Protein AF-A0A8I1MK44-F1 (afdb_monomer_lite)

Radius of gyration: 21.18 Å; chains: 1; bounding box: 46×57×53 Å

Structure (mmCIF, N/CA/C/O backbone):
data_AF-A0A8I1MK44-F1
#
_entry.id   AF-A0A8I1MK44-F1
#
loop_
_atom_site.group_PDB
_atom_site.id
_atom_site.type_symbol
_atom_site.label_atom_id
_atom_site.label_alt_id
_atom_site.label_comp_id
_atom_site.label_asym_id
_atom_site.label_entity_id
_atom_site.label_seq_id
_atom_site.pdbx_PDB_ins_code
_atom_site.Cartn_x
_atom_site.Cartn_y
_atom_site.Cartn_z
_atom_site.occupancy
_atom_site.B_iso_or_equiv
_atom_site.auth_seq_id
_atom_site.auth_comp_id
_atom_site.auth_asym_id
_atom_site.auth_atom_id
_atom_site.pdbx_PDB_model_num
ATOM 1 N N . MET A 1 1 ? 0.510 30.850 26.754 1.00 54.66 1 MET A N 1
ATOM 2 C CA . MET A 1 1 ? -0.810 30.990 26.101 1.00 54.66 1 MET A CA 1
ATOM 3 C C . MET A 1 1 ? -1.217 29.599 25.674 1.00 54.66 1 MET A C 1
ATOM 5 O O . MET A 1 1 ? -0.370 28.933 25.100 1.00 54.66 1 MET A O 1
ATOM 9 N N . ALA A 1 2 ? -2.427 29.142 26.002 1.00 57.09 2 ALA A N 1
ATOM 10 C CA . ALA A 1 2 ? -2.925 27.897 25.421 1.00 57.09 2 ALA A CA 1
ATOM 11 C C . ALA A 1 2 ? -3.050 28.116 23.907 1.00 57.09 2 ALA A C 1
ATOM 13 O O . ALA A 1 2 ? -3.652 29.108 23.490 1.00 57.09 2 ALA A O 1
ATOM 14 N N . LEU A 1 3 ? -2.390 27.272 23.114 1.00 65.94 3 LEU A N 1
ATOM 15 C CA . LEU A 1 3 ? -2.521 27.301 21.663 1.00 65.94 3 LEU A CA 1
ATOM 16 C C . LEU A 1 3 ? -3.945 26.860 21.327 1.00 65.94 3 LEU A C 1
ATOM 18 O O . LEU A 1 3 ? -4.406 25.828 21.814 1.00 65.94 3 LEU A O 1
ATOM 22 N N . ASP A 1 4 ? -4.655 27.662 20.539 1.00 78.81 4 ASP A N 1
ATOM 23 C CA . ASP A 1 4 ? -5.988 27.294 20.079 1.00 78.81 4 ASP A CA 1
ATOM 24 C C . ASP A 1 4 ? -5.851 26.149 19.068 1.00 78.81 4 ASP A C 1
ATOM 26 O O . ASP A 1 4 ? -5.370 26.338 17.950 1.00 78.81 4 ASP A O 1
ATOM 30 N N . HIS A 1 5 ? -6.183 24.932 19.495 1.00 82.44 5 HIS A N 1
ATOM 31 C CA . HIS A 1 5 ? -6.135 23.733 18.664 1.00 82.44 5 HIS A CA 1
ATOM 32 C C . HIS A 1 5 ? -7.550 23.184 18.442 1.00 82.44 5 HIS A C 1
ATOM 34 O O . HIS A 1 5 ? -8.405 23.378 19.299 1.00 82.44 5 HIS A O 1
ATOM 40 N N . PRO A 1 6 ? -7.818 22.423 17.363 1.00 84.06 6 PRO A N 1
ATOM 41 C CA . PRO A 1 6 ? -9.169 21.959 17.026 1.00 84.06 6 PRO A CA 1
ATOM 42 C C . PRO A 1 6 ? -9.974 21.336 18.177 1.00 84.06 6 PRO A C 1
ATOM 44 O O . PRO A 1 6 ? -11.169 21.575 18.264 1.00 84.06 6 PRO A O 1
ATOM 47 N N . ASN A 1 7 ? -9.332 20.600 19.086 1.00 90.25 7 ASN A N 1
ATOM 48 C CA . ASN A 1 7 ? -9.998 19.975 20.236 1.00 90.25 7 ASN A CA 1
ATOM 49 C C . ASN A 1 7 ? -10.091 20.858 21.503 1.00 90.25 7 ASN A C 1
ATOM 51 O O . ASN A 1 7 ? -10.489 20.360 22.550 1.00 90.25 7 ASN A O 1
ATOM 55 N N . SER A 1 8 ? -9.693 22.137 21.463 1.00 89.50 8 SER A N 1
ATOM 56 C CA . SER A 1 8 ? -9.574 23.012 22.651 1.00 89.50 8 SER A CA 1
ATOM 57 C C . SER A 1 8 ? -10.917 23.253 23.350 1.00 89.50 8 SER A C 1
ATOM 59 O O . SER A 1 8 ? -10.968 23.524 24.548 1.00 89.50 8 SER A O 1
ATOM 61 N N . HIS A 1 9 ? -12.007 23.121 22.595 1.00 90.69 9 HIS A N 1
ATOM 62 C CA . HIS A 1 9 ? -13.381 23.270 23.056 1.00 90.69 9 HIS A CA 1
ATOM 63 C C . HIS A 1 9 ? -13.969 21.987 23.674 1.00 90.69 9 HIS A C 1
ATOM 65 O O . HIS A 1 9 ? -15.048 22.039 24.265 1.00 90.69 9 HIS A O 1
ATOM 71 N N . LEU A 1 10 ? -13.293 20.841 23.535 1.00 91.75 10 LEU A N 1
ATOM 72 C CA . LEU A 1 10 ? -13.779 19.548 24.013 1.00 91.75 10 LEU A CA 1
ATOM 73 C C . LEU A 1 10 ? -13.406 19.316 25.480 1.00 91.75 10 LEU A C 1
ATOM 75 O O . LEU A 1 10 ? -12.393 19.803 25.984 1.00 91.75 10 LEU A O 1
ATOM 79 N N . SER A 1 11 ? -14.226 18.531 26.182 1.00 93.88 11 SER A N 1
ATOM 80 C CA . SER A 1 11 ? -13.910 18.115 27.549 1.00 93.88 11 SER A CA 1
ATOM 81 C C . SER A 1 11 ? -12.737 17.127 27.563 1.00 93.88 11 SER A C 1
ATOM 83 O O . SER A 1 11 ? -12.513 16.388 26.604 1.00 93.88 11 SER A O 1
ATOM 85 N N . LYS A 1 12 ? -12.012 17.063 28.687 1.00 93.25 12 LYS A N 1
ATOM 86 C CA . LYS A 1 12 ? -10.885 16.131 28.854 1.00 93.25 12 LYS A CA 1
ATOM 87 C C . LYS A 1 12 ? -11.292 14.670 28.630 1.00 93.25 12 LYS A C 1
ATOM 89 O O . LYS A 1 12 ? -10.556 13.940 27.984 1.00 93.25 12 LYS A O 1
ATOM 94 N N . ASP A 1 13 ? -12.475 14.282 29.107 1.00 94.38 13 ASP A N 1
ATOM 95 C CA . ASP A 1 13 ? -13.031 12.934 28.925 1.00 94.38 13 ASP A CA 1
ATOM 96 C C . ASP A 1 13 ? -13.241 12.597 27.440 1.00 94.38 13 ASP A C 1
ATOM 98 O O . ASP A 1 13 ? -12.817 11.544 26.973 1.00 94.38 13 ASP A O 1
ATOM 102 N N . ILE A 1 14 ? -13.809 13.524 26.661 1.00 93.06 14 ILE A N 1
ATOM 103 C CA . ILE A 1 14 ? -13.996 13.338 25.215 1.00 93.06 14 ILE A CA 1
ATOM 104 C C . ILE A 1 14 ? -12.641 13.187 24.515 1.00 93.06 14 ILE A C 1
ATOM 106 O O . ILE A 1 14 ? -12.488 12.312 23.660 1.00 93.06 14 ILE A O 1
ATOM 110 N N . VAL A 1 15 ? -11.652 14.004 24.898 1.00 93.81 15 VAL A N 1
ATOM 111 C CA . VAL A 1 15 ? -10.299 13.917 24.335 1.00 93.81 15 VAL A CA 1
ATOM 112 C C . VAL A 1 15 ? -9.637 12.579 24.657 1.00 93.81 15 VAL A C 1
ATOM 114 O O . VAL A 1 15 ? -9.118 11.925 23.754 1.00 93.81 15 VAL A O 1
ATOM 117 N N . GLU A 1 16 ? -9.702 12.138 25.914 1.00 93.88 16 GLU A N 1
ATOM 118 C CA . GLU A 1 16 ? -9.151 10.853 26.360 1.00 93.88 16 GLU A CA 1
ATOM 119 C C . GLU A 1 16 ? -9.790 9.679 25.609 1.00 93.88 16 GLU A C 1
ATOM 121 O O . GLU A 1 16 ? -9.076 8.830 25.082 1.00 93.88 16 GLU A O 1
ATOM 126 N N . ARG A 1 17 ? -11.117 9.673 25.439 1.00 92.50 17 ARG A N 1
ATOM 127 C CA . ARG A 1 17 ? -11.817 8.625 24.676 1.00 92.50 17 ARG A CA 1
ATOM 128 C C . ARG A 1 17 ? -11.428 8.608 23.201 1.00 92.50 17 ARG A C 1
ATOM 130 O O . ARG A 1 17 ? -11.274 7.533 22.618 1.00 92.50 17 ARG A O 1
ATOM 137 N N . GLY A 1 18 ? -11.259 9.782 22.593 1.00 92.50 18 GLY A N 1
ATOM 138 C CA . GLY A 1 18 ? -10.787 9.888 21.216 1.00 92.50 18 GLY A CA 1
ATOM 139 C C . GLY A 1 18 ? -9.359 9.366 21.052 1.00 92.50 18 GLY A C 1
ATOM 140 O O . GLY A 1 18 ? -9.089 8.575 20.146 1.00 92.50 18 GLY A O 1
ATOM 141 N N . LEU A 1 19 ? -8.459 9.746 21.963 1.00 94.12 19 LEU A N 1
ATOM 142 C CA . LEU A 1 19 ? -7.090 9.233 22.007 1.00 94.12 19 LEU A CA 1
ATOM 143 C C . LEU A 1 19 ? -7.047 7.719 22.210 1.00 94.12 19 LEU A C 1
ATOM 145 O O . LEU A 1 19 ? -6.320 7.043 21.489 1.00 94.12 19 LEU A O 1
ATOM 149 N N . ASP A 1 20 ? -7.836 7.179 23.137 1.00 93.44 20 ASP A N 1
ATOM 150 C CA . ASP A 1 20 ? -7.894 5.742 23.414 1.00 93.44 20 ASP A CA 1
ATOM 151 C C . ASP A 1 20 ? -8.382 4.949 22.201 1.00 93.44 20 ASP A C 1
ATOM 153 O O . ASP A 1 20 ? -7.838 3.884 21.893 1.00 93.44 20 ASP A O 1
ATOM 157 N N . ALA A 1 21 ? -9.370 5.474 21.472 1.00 89.69 21 ALA A N 1
ATOM 158 C CA . ALA A 1 21 ? -9.851 4.855 20.244 1.00 89.69 21 ALA A CA 1
ATOM 159 C C . ALA A 1 21 ? -8.787 4.862 19.137 1.00 89.69 21 ALA A C 1
ATOM 161 O O . ALA A 1 21 ? -8.546 3.825 18.511 1.00 89.69 21 ALA A O 1
ATOM 162 N N . ALA A 1 22 ? -8.112 5.997 18.926 1.00 90.25 22 ALA A N 1
ATOM 163 C CA . ALA A 1 22 ? -7.014 6.103 17.968 1.00 90.25 22 ALA A CA 1
ATOM 164 C C . ALA A 1 22 ? -5.841 5.183 18.351 1.00 90.25 22 ALA A C 1
ATOM 166 O O . ALA A 1 22 ? -5.364 4.405 17.528 1.00 90.25 22 ALA A O 1
ATOM 167 N N . ALA A 1 23 ? -5.436 5.186 19.622 1.00 90.62 23 ALA A N 1
ATOM 168 C CA . ALA A 1 23 ? -4.387 4.319 20.139 1.00 90.62 23 ALA A CA 1
ATOM 169 C C . ALA A 1 23 ? -4.770 2.830 20.068 1.00 90.62 23 ALA A C 1
ATOM 171 O O . ALA A 1 23 ? -3.919 1.963 19.872 1.00 90.62 23 ALA A O 1
ATOM 172 N N . GLY A 1 24 ? -6.055 2.509 20.230 1.00 85.75 24 GLY A N 1
ATOM 173 C CA . GLY A 1 24 ? -6.603 1.174 20.011 1.00 85.75 24 GLY A CA 1
ATOM 174 C C . GLY A 1 24 ? -6.420 0.708 18.568 1.00 85.75 24 GLY A C 1
ATOM 175 O O . GLY A 1 24 ? -5.929 -0.398 18.365 1.00 85.75 24 GLY A O 1
ATOM 176 N N . ALA A 1 25 ? -6.740 1.555 17.585 1.00 79.31 25 ALA A N 1
ATOM 177 C CA . ALA A 1 25 ? -6.496 1.256 16.171 1.00 79.31 25 ALA A CA 1
ATOM 178 C C . ALA A 1 25 ? -5.006 1.033 15.875 1.00 79.31 25 ALA A C 1
ATOM 180 O O . ALA A 1 25 ? -4.636 0.100 15.179 1.00 79.31 25 ALA A O 1
ATOM 181 N N . PHE A 1 26 ? -4.124 1.816 16.491 1.00 80.38 26 PHE A N 1
ATOM 182 C CA . PHE A 1 26 ? -2.678 1.685 16.278 1.00 80.38 26 PHE A CA 1
ATOM 183 C C . PHE A 1 26 ? -2.154 0.358 16.804 1.00 80.38 26 PHE A C 1
ATOM 185 O O . PHE A 1 26 ? -1.392 -0.323 16.125 1.00 80.38 26 PHE A O 1
ATOM 192 N N . ARG A 1 27 ? -2.598 -0.034 18.002 1.00 81.81 27 ARG A N 1
ATOM 193 C CA . ARG A 1 27 ? -2.206 -1.312 18.608 1.00 81.81 27 ARG A CA 1
ATOM 194 C C . ARG A 1 27 ? -2.612 -2.504 17.765 1.00 81.81 27 ARG A C 1
ATOM 196 O O . ARG A 1 27 ? -1.865 -3.476 17.703 1.00 81.81 27 ARG A O 1
ATOM 203 N N . ARG A 1 28 ? -3.759 -2.425 17.097 1.00 70.44 28 ARG A N 1
ATOM 204 C CA . ARG A 1 28 ? -4.213 -3.477 16.189 1.00 70.44 28 ARG A CA 1
ATOM 205 C C . ARG A 1 28 ? -3.391 -3.523 14.889 1.00 70.44 28 ARG A C 1
ATOM 207 O O . ARG A 1 28 ? -3.097 -4.619 14.423 1.00 70.44 28 ARG A O 1
ATOM 214 N N . CYS A 1 29 ? -2.842 -2.391 14.446 1.00 60.34 29 CYS A N 1
ATOM 215 C CA . CYS A 1 29 ? -1.807 -2.305 13.404 1.00 60.34 29 CYS A CA 1
ATOM 216 C C . CYS A 1 29 ? -0.388 -2.708 13.876 1.00 60.34 29 CYS A C 1
ATOM 218 O O . CYS A 1 29 ? 0.587 -2.494 13.156 1.00 60.34 29 CYS A O 1
ATOM 220 N N . GLY A 1 30 ? -0.224 -3.242 15.094 1.00 67.06 30 GLY A N 1
ATOM 221 C CA . GLY A 1 30 ? 1.088 -3.610 15.648 1.00 67.06 30 GLY A CA 1
ATOM 222 C C . GLY A 1 30 ? 1.948 -2.423 16.099 1.00 67.06 30 GLY A C 1
ATOM 223 O O . GLY A 1 30 ? 3.133 -2.590 16.388 1.00 67.06 30 GLY A O 1
ATOM 224 N N . ILE A 1 31 ? 1.363 -1.231 16.184 1.00 76.81 31 ILE A N 1
ATOM 225 C CA . ILE A 1 31 ? 2.018 -0.007 16.646 1.00 76.81 31 ILE A CA 1
ATOM 226 C C . ILE A 1 31 ? 1.796 0.116 18.149 1.00 76.81 31 ILE A C 1
ATOM 228 O O . ILE A 1 31 ? 0.676 -0.035 18.627 1.00 76.81 31 ILE A O 1
ATOM 232 N N . ASN A 1 32 ? 2.829 0.463 18.911 1.00 87.25 32 ASN A N 1
ATOM 233 C CA . ASN A 1 32 ? 2.680 0.786 20.331 1.00 87.25 32 ASN A CA 1
ATOM 234 C C . ASN A 1 32 ? 2.669 2.311 20.519 1.00 87.25 32 ASN A C 1
ATOM 236 O O . ASN A 1 32 ? 3.731 2.893 20.744 1.00 87.25 32 ASN A O 1
ATOM 240 N N . PRO A 1 33 ? 1.505 2.981 20.396 1.00 91.56 33 PRO A N 1
ATOM 241 C CA . PRO A 1 33 ? 1.413 4.419 20.581 1.00 91.56 33 PRO A CA 1
ATOM 242 C C . PRO A 1 33 ? 1.617 4.790 22.049 1.00 91.56 33 PRO A C 1
ATOM 244 O O . PRO A 1 33 ? 1.116 4.134 22.964 1.00 91.56 33 PRO A O 1
ATOM 247 N N . LEU A 1 34 ? 2.297 5.906 22.250 1.00 93.50 34 LEU A N 1
ATOM 248 C CA . LEU A 1 34 ? 2.454 6.610 23.506 1.00 93.50 34 LEU A CA 1
ATOM 249 C C . LEU A 1 34 ? 1.726 7.945 23.391 1.00 93.50 34 LEU A C 1
ATOM 251 O O . LEU A 1 34 ? 1.922 8.690 22.432 1.00 93.50 34 LEU A O 1
ATOM 255 N N . THR A 1 35 ? 0.893 8.267 24.373 1.00 93.25 35 THR A N 1
ATOM 256 C CA . THR A 1 35 ? 0.307 9.605 24.467 1.00 93.25 35 THR A CA 1
ATOM 257 C C . THR A 1 35 ? 1.401 10.604 24.812 1.00 93.25 35 THR A C 1
ATOM 259 O O . THR A 1 35 ? 2.155 10.391 25.764 1.00 93.25 35 THR A O 1
ATOM 262 N N . ILE A 1 36 ? 1.477 11.702 24.062 1.00 92.94 36 ILE A N 1
ATOM 263 C CA . ILE A 1 36 ? 2.403 12.783 24.386 1.00 92.94 36 ILE A CA 1
ATOM 264 C C . ILE A 1 36 ? 1.760 13.664 25.470 1.00 92.94 36 ILE A C 1
ATOM 266 O O . ILE A 1 36 ? 0.636 14.133 25.276 1.00 92.94 36 ILE A O 1
ATOM 270 N N . PRO A 1 37 ? 2.425 13.897 26.618 1.00 91.44 37 PRO A N 1
ATOM 271 C CA . PRO A 1 37 ? 1.866 14.730 27.676 1.00 91.44 37 PRO A CA 1
ATOM 272 C C . PRO A 1 37 ? 1.607 16.167 27.207 1.00 91.44 37 PRO A C 1
ATOM 274 O O . PRO A 1 37 ? 2.472 16.788 26.591 1.00 91.44 37 PRO A O 1
ATOM 277 N N . GLU A 1 38 ? 0.463 16.741 27.597 1.00 91.94 38 GLU A N 1
ATOM 278 C CA . GLU A 1 38 ? 0.099 18.132 27.273 1.00 91.94 38 GLU A CA 1
ATOM 279 C C . GLU A 1 38 ? 1.179 19.135 27.699 1.00 91.94 38 GLU A C 1
ATOM 281 O O . GLU A 1 38 ? 1.425 20.118 27.010 1.00 91.94 38 GLU A O 1
ATOM 286 N N . SER A 1 39 ? 1.891 18.862 28.795 1.00 92.44 39 SER A N 1
ATOM 287 C CA . SER A 1 39 ? 2.983 19.706 29.286 1.00 92.44 39 SER A CA 1
ATOM 288 C C . SER A 1 39 ? 4.158 19.854 28.315 1.00 92.44 39 SER A C 1
ATOM 290 O O . SER A 1 39 ? 4.971 20.751 28.514 1.00 92.44 39 SER A O 1
ATOM 292 N N . GLN A 1 40 ? 4.288 18.971 27.320 1.00 94.31 40 GLN A N 1
ATOM 293 C CA . GLN A 1 40 ? 5.402 18.985 26.374 1.00 94.31 40 GLN A CA 1
ATOM 294 C C . GLN A 1 40 ? 5.168 19.951 25.205 1.00 94.31 40 GLN A C 1
ATOM 296 O O . GLN A 1 40 ? 6.075 20.700 24.868 1.00 94.31 40 GLN A O 1
ATOM 301 N N . PHE A 1 41 ? 3.960 19.971 24.632 1.00 92.62 41 PHE A N 1
ATOM 302 C CA . PHE A 1 41 ? 3.639 20.781 23.441 1.00 92.62 41 PHE A CA 1
ATOM 303 C C . PHE A 1 41 ? 2.389 21.663 23.602 1.00 92.62 41 PHE A C 1
ATOM 305 O O . PHE A 1 41 ? 1.911 22.261 22.645 1.00 92.62 41 PHE A O 1
ATOM 312 N N . GLY A 1 42 ? 1.798 21.727 24.797 1.00 91.81 42 GLY A N 1
ATOM 313 C CA . GLY A 1 42 ? 0.554 22.467 25.034 1.00 91.81 42 GLY A CA 1
ATOM 314 C C . GLY A 1 42 ? -0.660 21.883 24.304 1.00 91.81 42 GLY A C 1
ATOM 315 O O . GLY A 1 42 ? -1.591 22.619 23.991 1.00 91.81 42 GLY A O 1
ATOM 316 N N . CYS A 1 43 ? -0.635 20.584 23.991 1.00 91.50 43 CYS A N 1
ATOM 317 C CA . CYS A 1 43 ? -1.702 19.877 23.290 1.00 91.50 43 CYS A CA 1
ATOM 318 C C . CYS A 1 43 ? -1.884 18.477 23.877 1.00 91.50 43 CYS A C 1
ATOM 320 O O . CYS A 1 43 ? -0.935 17.702 23.974 1.00 91.50 43 CYS A O 1
ATOM 322 N N . ASN A 1 44 ? -3.118 18.141 24.239 1.00 93.44 44 ASN A N 1
ATOM 323 C CA . ASN A 1 44 ? -3.495 16.855 24.827 1.00 93.44 44 ASN A CA 1
ATOM 324 C C . ASN A 1 44 ? -4.048 15.863 23.792 1.00 93.44 44 ASN A C 1
ATOM 326 O O . ASN A 1 44 ? -4.720 14.911 24.161 1.00 93.44 44 ASN A O 1
ATOM 330 N N . SER A 1 45 ? -3.838 16.121 22.502 1.00 95.25 45 SER A N 1
ATOM 331 C CA . SER A 1 45 ? -4.434 15.366 21.392 1.00 95.25 45 SER A CA 1
ATOM 332 C C . SER A 1 45 ? -3.370 14.740 20.486 1.00 95.25 45 SER A C 1
ATOM 334 O O . SER A 1 45 ? -3.604 14.542 19.297 1.00 95.25 45 SER A O 1
ATOM 336 N N . LEU A 1 46 ? -2.181 14.470 21.031 1.00 95.12 46 LEU A N 1
ATOM 337 C CA . LEU A 1 46 ? -1.042 13.928 20.296 1.00 95.12 46 LEU A CA 1
ATOM 338 C C . LEU A 1 46 ? -0.706 12.502 20.749 1.00 95.12 46 LEU A C 1
ATOM 340 O O . LEU A 1 46 ? -0.599 12.213 21.943 1.00 95.12 46 LEU A O 1
ATOM 344 N N . LEU A 1 47 ? -0.478 11.631 19.771 1.00 95.06 47 LEU A N 1
ATOM 345 C CA . LEU A 1 47 ? 0.109 10.305 19.936 1.00 95.06 47 LEU A CA 1
ATOM 346 C C . LEU A 1 47 ? 1.487 10.269 19.269 1.00 95.06 47 LEU A C 1
ATOM 348 O O . LEU A 1 47 ? 1.726 10.968 18.289 1.00 95.06 47 LEU A O 1
ATOM 352 N N . TYR A 1 48 ? 2.375 9.425 19.776 1.00 94.44 48 TYR A N 1
ATOM 353 C CA . TYR A 1 48 ? 3.702 9.161 19.228 1.00 94.44 48 TYR A CA 1
ATOM 354 C C . TYR A 1 48 ? 3.948 7.659 19.163 1.00 94.44 48 TYR A C 1
ATOM 356 O O . TYR A 1 48 ? 3.628 6.949 20.110 1.00 94.44 48 TYR A O 1
ATOM 364 N N . GLY A 1 49 ? 4.532 7.147 18.088 1.00 90.62 49 GLY A N 1
ATOM 365 C CA . GLY A 1 49 ? 4.848 5.723 18.000 1.00 90.62 49 GLY A CA 1
ATOM 366 C C . GLY A 1 49 ? 5.827 5.398 16.885 1.00 90.62 49 GLY A C 1
ATOM 367 O O . GLY A 1 49 ? 5.994 6.175 15.951 1.00 90.62 49 GLY A O 1
ATOM 368 N N . GLU A 1 50 ? 6.480 4.243 16.990 1.00 85.31 50 GLU A N 1
ATOM 369 C CA . GLU A 1 50 ? 7.313 3.699 15.917 1.00 85.31 50 GLU A CA 1
ATOM 370 C C . GLU A 1 50 ? 6.445 2.915 14.925 1.00 85.31 50 GLU A C 1
ATOM 372 O O . GLU A 1 50 ? 5.657 2.054 15.317 1.00 85.31 50 GLU A O 1
ATOM 377 N N . PHE A 1 51 ? 6.609 3.199 13.636 1.00 70.81 51 PHE A N 1
ATOM 378 C CA . PHE A 1 51 ? 5.946 2.529 12.529 1.00 70.81 51 PHE A CA 1
ATOM 379 C C . PHE A 1 51 ? 6.982 2.122 11.492 1.00 70.81 51 PHE A C 1
ATOM 381 O O . PHE A 1 51 ? 7.701 2.974 10.990 1.00 70.81 51 PHE A O 1
ATOM 388 N N . GLY A 1 52 ? 7.082 0.837 11.147 1.00 63.97 52 GLY A N 1
ATOM 389 C CA . GLY A 1 52 ? 7.911 0.395 10.016 1.00 63.97 52 GLY A CA 1
ATOM 390 C C . GLY A 1 52 ? 9.356 0.932 10.004 1.00 63.97 52 GLY A C 1
ATOM 391 O O . GLY A 1 52 ? 9.890 1.188 8.926 1.00 63.97 52 GLY A O 1
ATOM 392 N N . GLY A 1 53 ? 9.970 1.146 11.176 1.00 70.38 53 GLY A N 1
ATOM 393 C CA . GLY A 1 53 ? 11.336 1.666 11.322 1.00 70.38 53 GLY A CA 1
ATOM 394 C C . GLY A 1 53 ? 11.496 3.193 11.267 1.00 70.38 53 GLY A C 1
ATOM 395 O O . GLY A 1 53 ? 12.624 3.673 11.158 1.00 70.38 53 GLY A O 1
ATOM 396 N N . PHE A 1 54 ? 10.411 3.967 11.335 1.00 74.12 54 PHE A N 1
ATOM 397 C CA . PHE A 1 54 ? 10.447 5.417 11.565 1.00 74.12 54 PHE A CA 1
ATOM 398 C C . PHE A 1 54 ? 9.476 5.804 12.686 1.00 74.12 54 PHE A C 1
ATOM 400 O O . PHE A 1 54 ? 8.600 5.030 13.059 1.00 74.12 54 PHE A O 1
ATOM 407 N N . TYR A 1 55 ? 9.619 7.007 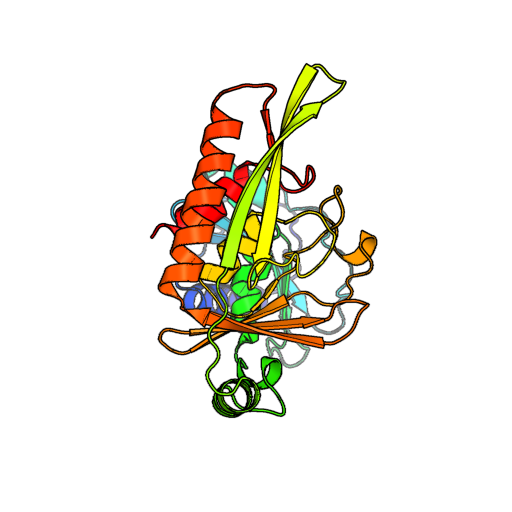13.233 1.00 86.31 55 TYR A N 1
ATOM 408 C CA . TYR A 1 55 ? 8.710 7.517 14.255 1.00 86.31 55 TYR A CA 1
ATOM 409 C C . TYR A 1 55 ? 7.625 8.394 13.636 1.00 86.31 55 TYR A C 1
ATOM 411 O O . TYR A 1 55 ? 7.888 9.155 12.708 1.00 86.31 55 TYR A O 1
ATOM 419 N N . ALA A 1 56 ? 6.407 8.301 14.155 1.00 88.44 56 ALA A N 1
ATOM 420 C CA . ALA A 1 56 ? 5.263 9.100 13.746 1.00 88.44 56 ALA A CA 1
ATOM 421 C C . ALA A 1 56 ? 4.712 9.881 14.940 1.00 88.44 56 ALA A C 1
ATOM 423 O O . ALA A 1 56 ? 4.607 9.345 16.045 1.00 88.44 56 ALA A O 1
ATOM 424 N N . VAL A 1 57 ? 4.315 11.128 14.696 1.00 91.62 57 VAL A N 1
ATOM 425 C CA . VAL A 1 57 ? 3.491 11.927 15.605 1.00 91.62 57 VAL A CA 1
ATOM 426 C C . VAL A 1 57 ? 2.132 12.102 14.959 1.00 91.62 57 VAL A C 1
ATOM 428 O O . VAL A 1 57 ? 2.026 12.443 13.784 1.00 91.62 57 VAL A O 1
ATOM 431 N N . VAL A 1 58 ? 1.077 11.868 15.726 1.00 91.31 58 VAL A N 1
ATOM 432 C CA . VAL A 1 58 ? -0.286 11.859 15.217 1.00 91.31 58 VAL A CA 1
ATOM 433 C C . VAL A 1 58 ? -1.155 12.791 16.038 1.00 91.31 58 VAL A C 1
ATOM 435 O O . VAL A 1 58 ? -1.337 12.591 17.235 1.00 91.31 58 VAL A O 1
ATOM 438 N N . TYR A 1 59 ? -1.741 13.783 15.378 1.00 92.19 59 TYR A N 1
ATOM 439 C CA . TYR A 1 59 ? -2.798 14.604 15.945 1.00 92.19 59 TYR A CA 1
ATOM 440 C C . TYR A 1 59 ? -4.152 13.913 15.801 1.00 92.19 59 TYR A C 1
ATOM 442 O O . TYR A 1 59 ? -4.639 13.699 14.691 1.00 92.19 59 TYR A O 1
ATOM 450 N N . VAL A 1 60 ? -4.789 13.600 16.924 1.00 93.19 60 VAL A N 1
ATOM 451 C CA . VAL A 1 60 ? -6.120 12.996 16.976 1.00 93.19 60 VAL A CA 1
ATOM 452 C C . VAL A 1 60 ? -7.160 14.105 17.053 1.00 93.19 60 VAL A C 1
ATOM 454 O O . VAL A 1 60 ? -7.505 14.584 18.124 1.00 93.19 60 VAL A O 1
ATOM 457 N N . ARG A 1 61 ? -7.668 14.539 15.904 1.00 92.06 61 ARG A N 1
ATOM 458 C CA . ARG A 1 61 ? -8.800 15.456 15.782 1.00 92.06 61 ARG A CA 1
ATOM 459 C C . ARG A 1 61 ? -10.092 14.743 16.165 1.00 92.06 61 ARG A C 1
ATOM 461 O O . ARG A 1 61 ? -10.400 13.691 15.620 1.00 92.06 61 ARG A O 1
ATOM 468 N N . ILE A 1 62 ? -10.878 15.316 17.060 1.00 92.69 62 ILE A N 1
ATOM 469 C CA . ILE A 1 62 ? -12.103 14.679 17.544 1.00 92.69 62 ILE A CA 1
ATOM 470 C C . ILE A 1 62 ? -13.293 15.513 17.086 1.00 92.69 62 ILE A C 1
ATOM 472 O O . ILE A 1 62 ? -13.239 16.738 17.123 1.00 92.69 62 ILE A O 1
ATOM 476 N N . THR A 1 63 ? -14.331 14.840 16.597 1.00 92.00 63 THR A N 1
ATOM 477 C CA . THR A 1 63 ? -15.613 15.460 16.233 1.00 92.00 63 THR A CA 1
ATOM 478 C C . THR A 1 63 ? -16.730 14.776 16.999 1.00 92.00 63 THR A C 1
ATOM 480 O O . THR A 1 63 ? -16.701 13.547 17.100 1.00 92.00 63 THR A O 1
ATOM 483 N N . VAL A 1 64 ? -17.701 15.535 17.501 1.00 91.88 64 VAL A N 1
ATOM 484 C CA . VAL A 1 64 ? -18.784 15.011 18.345 1.00 91.88 64 VAL A CA 1
ATOM 485 C C . VAL A 1 64 ? -20.159 15.256 17.720 1.00 91.88 64 VAL A C 1
ATOM 487 O O . VAL A 1 64 ? -20.469 16.358 17.271 1.00 91.88 64 VAL A O 1
ATOM 490 N N . GLY A 1 65 ? -21.019 14.236 17.727 1.00 89.56 65 GLY A N 1
ATOM 491 C CA . GLY A 1 65 ? -22.423 14.353 17.328 1.00 89.56 65 GLY A CA 1
ATOM 492 C C . GLY A 1 65 ? -22.606 14.790 15.872 1.00 89.56 65 GLY A C 1
ATOM 493 O O . GLY A 1 65 ? -22.134 14.129 14.957 1.00 89.56 65 GLY A O 1
ATOM 494 N N . GLY A 1 66 ? -23.325 15.890 15.642 1.00 82.62 66 GLY A N 1
ATOM 495 C CA . GLY A 1 66 ? -23.623 16.408 14.300 1.00 82.62 66 GLY A CA 1
ATOM 496 C C . GLY A 1 66 ? -22.549 17.311 13.682 1.00 82.62 66 GLY A C 1
ATOM 497 O O . GLY A 1 66 ? -22.827 17.947 12.665 1.00 82.62 66 GLY A O 1
ATOM 498 N N . GLU A 1 67 ? -21.366 17.436 14.293 1.00 84.44 67 GLU A N 1
ATOM 499 C CA . GLU A 1 67 ? -20.274 18.241 13.735 1.00 84.44 67 GLU A CA 1
ATOM 500 C C . GLU A 1 67 ? -19.897 17.760 12.326 1.00 84.44 67 GLU A C 1
ATOM 502 O O . GLU A 1 67 ? -19.697 16.565 12.096 1.00 84.44 67 GLU A O 1
ATOM 507 N N . GLU A 1 68 ? -19.821 18.695 11.369 1.00 67.12 68 GLU A N 1
ATOM 508 C CA . GLU A 1 68 ? -19.579 18.370 9.963 1.00 67.12 68 GLU A CA 1
ATOM 509 C C . GLU A 1 68 ? -18.307 17.525 9.777 1.00 67.12 68 GLU A C 1
ATOM 511 O O . GLU A 1 68 ? -17.198 17.919 10.143 1.00 67.12 68 GLU A O 1
ATOM 516 N N . GLU A 1 69 ? -18.457 16.379 9.105 1.00 62.56 69 GLU A N 1
ATOM 517 C CA . GLU A 1 69 ? -17.340 15.525 8.692 1.00 62.56 69 GLU A CA 1
ATOM 518 C C . GLU A 1 69 ? -16.491 16.147 7.556 1.00 62.56 69 GLU A C 1
ATOM 520 O O . GLU A 1 69 ? -15.517 15.537 7.103 1.00 62.56 69 GLU A O 1
ATOM 525 N N . SER A 1 70 ? -16.815 17.339 7.046 1.00 49.19 70 SER A N 1
ATOM 526 C CA . SER A 1 70 ? -16.177 17.885 5.842 1.00 49.19 70 SER A CA 1
ATOM 527 C C . SER A 1 70 ? -14.827 18.569 6.089 1.00 49.19 70 SER A C 1
ATOM 529 O O . SER A 1 70 ? -14.687 19.490 6.889 1.00 49.19 70 SER A O 1
ATOM 531 N N . GLY A 1 71 ? -13.830 18.151 5.299 1.00 52.09 71 GLY A N 1
ATOM 532 C CA . GLY A 1 71 ? -12.530 18.813 5.131 1.00 52.09 71 GLY A CA 1
ATOM 533 C C . GLY A 1 71 ? -11.474 18.421 6.165 1.00 52.09 71 GLY A C 1
ATOM 534 O O . GLY A 1 71 ? -11.789 18.133 7.310 1.00 52.09 71 GLY A O 1
ATOM 535 N N . THR A 1 72 ? -10.192 18.433 5.794 1.00 52.59 72 THR A N 1
ATOM 536 C CA . THR A 1 72 ? -9.070 18.130 6.709 1.00 52.59 72 THR A CA 1
ATOM 537 C C . THR A 1 72 ? -8.840 19.221 7.756 1.00 52.59 72 THR A C 1
ATOM 539 O O . THR A 1 72 ? -8.197 18.975 8.775 1.00 52.59 72 THR A O 1
ATOM 542 N N . GLY A 1 73 ? -9.394 20.423 7.539 1.00 65.25 73 GLY A N 1
ATOM 543 C CA . GLY A 1 73 ? -8.959 21.651 8.210 1.00 65.25 73 GLY A CA 1
ATOM 544 C C . GLY A 1 73 ? -7.474 21.953 7.959 1.00 65.25 73 GLY A C 1
ATOM 545 O O . GLY A 1 73 ? -6.792 21.182 7.276 1.00 65.25 73 GLY A O 1
ATOM 546 N N . PRO A 1 74 ? -6.963 23.079 8.479 1.00 68.06 74 PRO A N 1
ATOM 547 C CA . PRO A 1 74 ? -5.527 23.306 8.525 1.00 68.06 74 PRO A CA 1
ATOM 548 C C . PRO A 1 74 ? -4.867 22.271 9.443 1.00 68.06 74 PRO A C 1
ATOM 550 O O . PRO A 1 74 ? -5.425 21.894 10.477 1.00 68.06 74 PRO A O 1
ATOM 553 N N . VAL A 1 75 ? -3.673 21.819 9.059 1.00 73.81 75 VAL A N 1
ATOM 554 C CA . VAL A 1 75 ? -2.831 20.981 9.918 1.00 73.81 75 VAL A CA 1
ATOM 555 C C . VAL A 1 75 ? -2.455 21.803 11.158 1.00 73.81 75 VAL A C 1
ATOM 557 O O . VAL A 1 75 ? -1.953 22.916 10.986 1.00 73.81 75 VAL A O 1
ATOM 560 N N . PRO A 1 76 ? -2.698 21.314 12.388 1.00 83.12 76 PRO A N 1
ATOM 561 C CA . PRO A 1 76 ? -2.352 22.061 13.593 1.00 83.12 76 PRO A CA 1
ATOM 562 C C . PRO A 1 76 ? -0.847 22.344 13.655 1.00 83.12 76 PRO A C 1
ATOM 564 O O . PRO A 1 76 ? -0.050 21.425 13.490 1.00 83.12 76 PRO A O 1
ATOM 567 N N . GLU A 1 77 ? -0.444 23.584 13.940 1.00 84.31 77 GLU A N 1
ATOM 568 C CA . GLU A 1 77 ? 0.982 23.950 14.046 1.00 84.31 77 GLU A CA 1
ATOM 569 C C . GLU A 1 77 ? 1.720 23.088 15.078 1.00 84.31 77 GLU A C 1
ATOM 571 O O . GLU A 1 77 ? 2.833 22.634 14.822 1.00 84.31 77 GLU A O 1
ATOM 576 N N . VAL A 1 78 ? 1.040 22.757 16.181 1.00 88.75 78 VAL A N 1
ATOM 577 C CA . VAL A 1 78 ? 1.562 21.895 17.250 1.00 88.75 78 VAL A CA 1
ATOM 578 C C . VAL A 1 78 ? 1.943 20.489 16.773 1.00 88.75 78 VAL A C 1
ATOM 580 O O . VAL A 1 78 ? 2.825 19.859 17.347 1.00 88.75 78 VAL A O 1
ATOM 583 N N . LEU A 1 79 ? 1.308 19.983 15.709 1.00 89.38 79 LEU A N 1
ATOM 584 C CA . LEU A 1 79 ? 1.689 18.707 15.109 1.00 89.38 79 LEU A CA 1
ATOM 585 C C . LEU A 1 79 ? 3.043 18.824 14.401 1.00 89.38 79 LEU A C 1
ATOM 587 O O . LEU A 1 79 ? 3.881 17.943 14.556 1.00 89.38 79 LEU A O 1
ATOM 591 N N . ASN A 1 80 ? 3.259 19.903 13.647 1.00 82.88 80 ASN A N 1
ATOM 592 C CA . ASN A 1 80 ? 4.521 20.132 12.942 1.00 82.88 80 ASN A CA 1
ATOM 593 C C . ASN A 1 80 ? 5.669 20.386 13.926 1.00 82.88 80 ASN A C 1
ATOM 595 O O . ASN A 1 80 ? 6.766 19.871 13.724 1.00 82.88 80 ASN A O 1
ATOM 599 N N . GLU A 1 81 ? 5.406 21.140 14.996 1.00 87.88 81 GLU A N 1
ATOM 600 C CA . GLU A 1 81 ? 6.358 21.363 16.088 1.00 87.88 81 GLU A CA 1
ATOM 601 C C . GLU A 1 81 ? 6.752 20.037 16.749 1.00 87.88 81 GLU A C 1
ATOM 603 O O . GLU A 1 81 ? 7.930 19.685 16.772 1.00 87.88 81 GLU A O 1
ATOM 608 N N . ALA A 1 82 ? 5.767 19.243 17.185 1.00 91.44 82 ALA A N 1
ATOM 609 C CA . ALA A 1 82 ? 6.021 17.959 17.829 1.00 91.44 82 ALA A CA 1
ATOM 610 C C . ALA A 1 82 ? 6.732 16.957 16.908 1.00 91.44 82 ALA A C 1
ATOM 612 O O . ALA A 1 82 ? 7.639 16.252 17.345 1.00 91.44 82 ALA A O 1
ATOM 613 N N . ALA A 1 83 ? 6.347 16.901 15.632 1.00 87.00 83 ALA A N 1
ATOM 614 C CA . ALA A 1 83 ? 6.989 16.061 14.627 1.00 87.00 83 ALA A CA 1
ATOM 615 C C . ALA A 1 83 ? 8.460 16.451 14.411 1.00 87.00 83 ALA A C 1
ATOM 617 O O . ALA A 1 83 ? 9.337 15.588 14.429 1.00 87.00 83 ALA A O 1
ATOM 618 N N . SER A 1 84 ? 8.745 17.751 14.287 1.00 81.50 84 SER A N 1
ATOM 619 C CA . SER A 1 84 ? 10.111 18.263 14.156 1.00 81.50 84 SER A CA 1
ATOM 620 C C . SER A 1 84 ? 10.965 17.931 15.383 1.00 81.50 84 SER A C 1
ATOM 622 O O . SER A 1 84 ? 12.061 17.391 15.236 1.00 81.50 84 SER A O 1
ATOM 624 N N . ASP A 1 85 ? 10.462 18.207 16.588 1.00 91.75 85 ASP A N 1
ATOM 625 C CA . ASP A 1 85 ? 11.197 17.993 17.842 1.00 91.75 85 ASP A CA 1
ATOM 626 C C . ASP A 1 85 ? 11.472 16.513 18.130 1.00 91.75 85 ASP A C 1
ATOM 628 O O . ASP A 1 85 ? 12.508 16.161 18.698 1.00 91.75 85 ASP A O 1
ATOM 632 N N . LEU A 1 86 ? 10.552 15.633 17.730 1.00 90.94 86 LEU A N 1
ATOM 633 C CA . LEU A 1 86 ? 10.666 14.189 17.930 1.00 90.94 86 LEU A CA 1
ATOM 634 C C . LEU A 1 86 ? 11.324 13.463 16.750 1.00 90.94 86 LEU A C 1
ATOM 636 O O . LEU A 1 86 ? 11.407 12.236 16.780 1.00 90.94 86 LEU A O 1
ATOM 640 N N . PHE A 1 87 ? 11.803 14.191 15.733 1.00 85.69 87 PHE A N 1
ATOM 641 C CA . PHE A 1 87 ? 12.344 13.620 14.492 1.00 85.69 87 PHE A CA 1
ATOM 642 C C . PHE A 1 87 ? 11.409 12.560 13.889 1.00 85.69 87 PHE A C 1
ATOM 644 O O . PHE A 1 87 ? 11.824 11.455 13.530 1.00 85.69 87 PHE A O 1
ATOM 651 N N . ALA A 1 88 ? 10.127 12.903 13.830 1.00 88.00 88 ALA A N 1
ATOM 652 C CA . ALA A 1 88 ? 9.035 12.017 13.484 1.00 88.00 88 ALA A CA 1
ATOM 653 C C . ALA A 1 88 ? 8.170 12.609 12.367 1.00 88.00 88 ALA A C 1
ATOM 655 O O . ALA A 1 88 ? 8.152 13.812 12.130 1.00 88.00 88 ALA A O 1
ATOM 656 N N . GLU A 1 89 ? 7.426 11.750 11.684 1.00 81.69 89 GLU A N 1
ATOM 657 C CA . GLU A 1 89 ? 6.538 12.135 10.589 1.00 81.69 89 GLU A CA 1
ATOM 658 C C . GLU A 1 89 ? 5.159 12.576 11.130 1.00 81.69 89 GLU A C 1
ATOM 660 O O . GLU A 1 89 ? 4.594 11.867 11.971 1.00 81.69 89 GLU A O 1
ATOM 665 N N . PRO A 1 90 ? 4.590 13.713 10.680 1.00 85.00 90 PRO A N 1
ATOM 666 C CA . PRO A 1 90 ? 3.305 14.220 11.163 1.00 85.00 90 PRO A CA 1
ATOM 667 C C . PRO A 1 90 ? 2.100 13.573 10.460 1.00 85.00 90 PRO A C 1
ATOM 669 O O . PRO A 1 90 ? 2.034 13.511 9.232 1.00 85.00 90 PRO A O 1
ATOM 672 N N . TYR A 1 91 ? 1.078 13.191 11.231 1.00 84.50 91 TYR A N 1
ATOM 673 C CA . TYR A 1 91 ? -0.197 12.668 10.722 1.00 84.50 91 TYR A CA 1
ATOM 674 C C . TYR A 1 91 ? -1.398 13.267 11.454 1.00 84.50 91 TYR A C 1
ATOM 676 O O . TYR A 1 91 ? -1.306 13.649 12.618 1.00 84.50 91 TYR A O 1
ATOM 684 N N . VAL A 1 92 ? -2.558 13.298 10.796 1.00 85.69 92 VAL A N 1
ATOM 685 C CA . VAL A 1 92 ? -3.837 13.648 11.420 1.00 85.69 92 VAL A CA 1
ATOM 686 C C . VAL A 1 92 ? -4.779 12.448 11.363 1.00 85.69 92 VAL A C 1
ATOM 688 O O . VAL A 1 92 ? -4.913 11.749 10.363 1.00 85.69 92 VAL A O 1
ATOM 691 N N . ILE A 1 93 ? -5.482 12.201 12.455 1.00 86.81 93 ILE A N 1
ATOM 692 C CA . ILE A 1 93 ? -6.577 11.237 12.512 1.00 86.81 93 ILE A CA 1
ATOM 693 C C . ILE A 1 93 ? -7.789 11.964 12.994 1.00 86.81 93 ILE A C 1
ATOM 695 O O . ILE A 1 93 ? -7.705 12.753 13.922 1.00 86.81 93 ILE A O 1
ATOM 699 N N . ARG A 1 94 ? -8.926 11.663 12.398 1.00 88.44 94 ARG A N 1
ATOM 700 C CA . ARG A 1 94 ? -10.216 12.043 12.921 1.00 88.44 94 ARG A CA 1
ATOM 701 C C . ARG A 1 94 ? -10.860 10.875 13.641 1.00 88.44 94 ARG A C 1
ATOM 703 O O . ARG A 1 94 ? -11.012 9.799 13.070 1.00 88.44 94 ARG A O 1
ATOM 710 N N . VAL A 1 95 ? -11.303 11.122 14.860 1.00 90.31 95 VAL A N 1
ATOM 711 C CA . VAL A 1 95 ? -12.157 10.217 15.618 1.00 90.31 95 VAL A CA 1
ATOM 712 C C . VAL A 1 95 ? -13.521 10.869 15.743 1.00 90.31 95 VAL A C 1
ATOM 714 O O . VAL A 1 95 ? -13.644 11.958 16.302 1.00 90.31 95 VAL A O 1
ATOM 717 N N . HIS A 1 96 ? -14.539 10.221 15.189 1.00 90.38 96 HIS A N 1
ATOM 718 C CA . HIS A 1 96 ? -15.914 10.658 15.355 1.00 90.38 96 HIS A CA 1
ATOM 719 C C . HIS A 1 96 ? -16.523 9.962 16.566 1.00 90.38 96 HIS A C 1
ATOM 721 O O . HIS A 1 96 ? -16.442 8.737 16.672 1.00 90.38 96 HIS A O 1
ATOM 727 N N . ILE A 1 97 ? -17.115 10.745 17.462 1.00 90.25 97 ILE A N 1
ATOM 728 C CA . ILE A 1 97 ? -17.810 10.278 18.657 1.00 90.25 97 ILE A CA 1
ATOM 729 C C . ILE A 1 97 ? -19.283 10.662 18.512 1.00 90.25 97 ILE A C 1
ATOM 731 O O . ILE A 1 97 ? -19.599 11.837 18.353 1.00 90.25 97 ILE A O 1
ATOM 735 N N . ASP A 1 98 ? -20.190 9.688 18.536 1.00 89.31 98 ASP A N 1
ATOM 736 C CA . ASP A 1 98 ? -21.624 9.966 18.410 1.00 89.31 98 ASP A CA 1
ATOM 737 C C . ASP A 1 98 ? -22.194 10.652 19.672 1.00 89.31 98 ASP A C 1
ATOM 739 O O . ASP A 1 98 ? -21.521 10.787 20.696 1.00 89.31 98 ASP A O 1
ATOM 743 N N . GLU A 1 99 ? -23.455 11.093 19.624 1.00 87.00 99 GLU A N 1
ATOM 744 C CA . GLU A 1 99 ? -24.119 11.752 20.766 1.00 87.00 99 GLU A CA 1
ATOM 745 C C . GLU A 1 99 ? -24.246 10.850 22.008 1.00 87.00 99 GLU A C 1
ATOM 747 O O . GLU A 1 99 ? -24.344 11.346 23.130 1.00 87.00 99 GLU A O 1
ATOM 752 N N . ALA A 1 100 ? -24.227 9.526 21.826 1.00 87.12 100 ALA A N 1
ATOM 753 C CA . ALA A 1 100 ? -24.224 8.550 22.914 1.00 87.12 100 ALA A CA 1
ATOM 754 C C . ALA A 1 100 ? -22.805 8.285 23.457 1.00 87.12 100 ALA A C 1
ATOM 756 O O . ALA A 1 100 ? -22.623 7.528 24.414 1.00 87.12 100 ALA A O 1
ATOM 757 N N . GLY A 1 101 ? -21.792 8.926 22.874 1.00 80.94 101 GLY A N 1
ATOM 758 C CA . GLY A 1 101 ? -20.397 8.771 23.230 1.00 80.94 101 GLY A CA 1
ATOM 759 C C . GLY A 1 101 ? -19.744 7.525 22.634 1.00 80.94 101 GLY A C 1
ATOM 760 O O . GLY A 1 101 ? -18.629 7.203 23.030 1.00 80.94 101 GLY A O 1
ATOM 761 N N . HIS A 1 102 ? -20.383 6.773 21.743 1.00 82.44 102 HIS A N 1
ATOM 762 C CA . HIS A 1 102 ? -19.698 5.679 21.054 1.00 82.44 102 HIS A CA 1
ATOM 763 C C . HIS A 1 102 ? -18.732 6.235 20.016 1.00 82.44 102 HIS A C 1
ATOM 765 O O . HIS A 1 102 ? -18.894 7.353 19.541 1.00 82.44 102 HIS A O 1
ATOM 771 N N . VAL A 1 103 ? -17.736 5.436 19.638 1.00 77.19 103 VAL A N 1
ATOM 772 C CA . VAL A 1 103 ? -16.775 5.794 18.592 1.00 77.19 103 VAL A CA 1
ATOM 773 C C . VAL A 1 103 ? -17.113 5.008 17.325 1.00 77.19 103 VAL A C 1
ATOM 775 O O . VAL A 1 103 ? -16.553 3.932 17.114 1.00 77.19 103 VAL A O 1
ATOM 778 N N . PRO A 1 104 ? -18.067 5.469 16.499 1.00 66.38 104 PRO A N 1
ATOM 779 C CA . PRO A 1 104 ? -18.521 4.698 15.345 1.00 66.38 104 PRO A CA 1
ATOM 780 C C . PRO A 1 104 ? -17.531 4.707 14.178 1.00 66.38 104 PRO A C 1
ATOM 782 O O . PRO A 1 104 ? -17.625 3.843 13.309 1.00 66.38 104 PRO A O 1
ATOM 785 N N . LYS A 1 105 ? -16.625 5.694 14.096 1.00 77.38 105 LYS A N 1
ATOM 786 C CA . LYS A 1 105 ? -15.839 5.926 12.879 1.00 77.38 105 LYS A CA 1
ATOM 787 C C . LYS A 1 105 ? -14.509 6.621 13.158 1.00 77.38 105 LYS A C 1
ATOM 789 O O . LYS A 1 105 ? -14.466 7.690 13.766 1.00 77.38 105 LYS A O 1
ATOM 794 N N . LEU A 1 106 ? -13.430 6.045 12.632 1.00 80.19 106 LEU A N 1
ATOM 795 C CA . LEU A 1 106 ? -12.138 6.711 12.487 1.00 80.19 106 LEU A CA 1
ATOM 796 C C . LEU A 1 106 ? -11.944 7.084 11.015 1.00 80.19 106 LEU A C 1
ATOM 798 O O . LEU A 1 106 ? -12.170 6.267 10.128 1.00 80.19 106 LEU A O 1
ATOM 802 N N . THR A 1 107 ? -11.564 8.330 10.745 1.00 71.50 107 THR A N 1
ATOM 803 C CA . THR A 1 107 ? -11.218 8.803 9.398 1.00 71.50 107 THR A CA 1
ATOM 804 C C . THR A 1 107 ? -9.790 9.313 9.419 1.00 71.50 107 THR A C 1
ATOM 806 O O . THR A 1 107 ? -9.447 10.176 10.215 1.00 71.50 107 THR A O 1
ATOM 809 N N . TYR A 1 108 ? -8.941 8.783 8.558 1.00 67.31 108 TYR A N 1
ATOM 810 C CA . TYR A 1 108 ? -7.508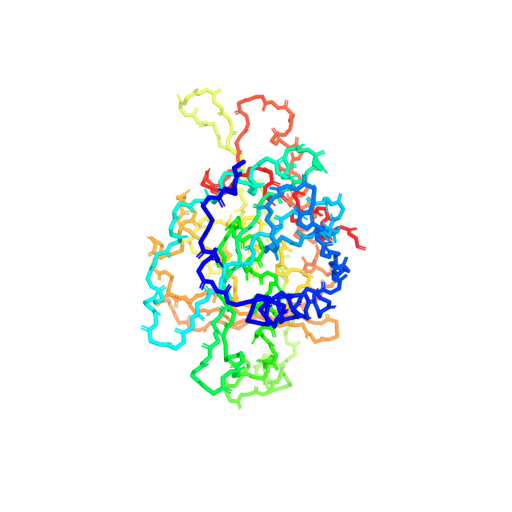 9.041 8.591 1.00 67.31 108 TYR A CA 1
ATOM 811 C C . TYR A 1 108 ? -7.156 10.146 7.592 1.00 67.31 108 TYR A C 1
ATOM 813 O O . TYR A 1 108 ? -7.694 10.173 6.488 1.00 67.31 108 TYR A O 1
ATOM 821 N N . PHE A 1 109 ? -6.284 11.076 7.982 1.00 60.94 109 PHE A N 1
ATOM 822 C CA . PHE A 1 109 ? -5.886 12.225 7.170 1.00 60.94 109 PHE A CA 1
ATOM 823 C C . PHE A 1 109 ? -4.372 12.449 7.296 1.00 60.94 109 PHE A C 1
ATOM 825 O O . PHE A 1 109 ? -3.877 13.083 8.219 1.00 60.94 109 PHE A O 1
ATOM 832 N N . GLY A 1 110 ? -3.597 11.928 6.358 1.00 55.19 110 GLY A N 1
ATOM 833 C CA . GLY A 1 110 ? -2.144 12.076 6.357 1.00 55.19 110 GLY A CA 1
ATOM 834 C C . GLY A 1 110 ? -1.566 11.605 5.035 1.00 55.19 110 GLY A C 1
ATOM 835 O O . GLY A 1 110 ? -2.324 11.389 4.092 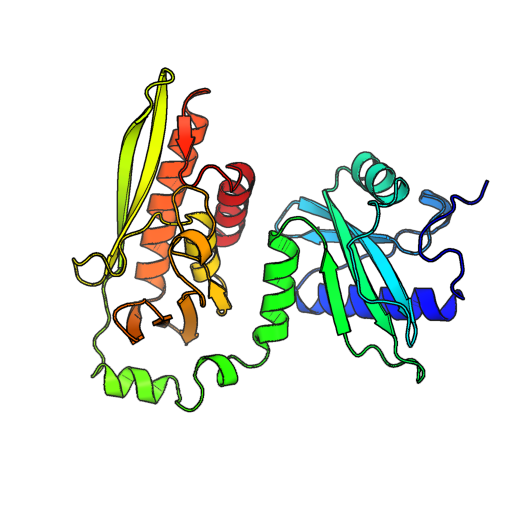1.00 55.19 110 GLY A O 1
ATOM 836 N N . TYR A 1 111 ? -0.243 11.432 4.969 1.00 51.53 111 TYR A N 1
ATOM 837 C CA . TYR A 1 111 ? 0.381 10.713 3.854 1.00 51.53 111 TYR A CA 1
ATOM 838 C C . TYR A 1 111 ? -0.366 9.389 3.631 1.00 51.53 111 TYR A C 1
ATOM 840 O O . TYR A 1 111 ? -0.577 8.644 4.591 1.00 51.53 111 TYR A O 1
ATOM 848 N N . ASP A 1 112 ? -0.770 9.125 2.383 1.00 51.06 112 ASP A N 1
ATOM 849 C CA . ASP A 1 112 ? -1.689 8.049 1.966 1.00 51.06 112 ASP A CA 1
ATOM 850 C C . ASP A 1 112 ? -1.358 6.654 2.556 1.00 51.06 112 ASP A C 1
ATOM 852 O O . ASP A 1 112 ? -2.236 5.810 2.698 1.00 51.06 112 ASP A O 1
ATOM 856 N N . GLU A 1 113 ? -0.107 6.426 2.965 1.00 48.34 113 GLU A N 1
ATOM 857 C CA . GLU A 1 113 ? 0.425 5.203 3.589 1.00 48.34 113 GLU A CA 1
ATOM 858 C C . GLU A 1 113 ? -0.292 4.807 4.884 1.00 48.34 113 GLU A C 1
ATOM 860 O O . GLU A 1 113 ? -0.659 3.651 5.068 1.00 48.34 113 GLU A O 1
ATOM 865 N N . PHE A 1 114 ? -0.527 5.768 5.776 1.00 44.53 114 PHE A N 1
ATOM 866 C CA . PHE A 1 114 ? -1.140 5.488 7.073 1.00 44.53 114 PHE A CA 1
ATOM 867 C C . PHE A 1 114 ? -2.657 5.266 6.952 1.00 44.53 114 PHE A C 1
ATOM 869 O O . PHE A 1 114 ? -3.248 4.503 7.712 1.00 44.53 114 PHE A O 1
ATOM 876 N N . ILE A 1 115 ? -3.289 5.882 5.946 1.00 51.88 115 ILE A N 1
ATOM 877 C CA . ILE A 1 115 ? -4.693 5.629 5.607 1.00 51.88 115 ILE A CA 1
ATOM 878 C C . ILE A 1 115 ? -4.850 4.197 5.093 1.00 51.88 115 ILE A C 1
ATOM 880 O O . ILE A 1 115 ? -5.799 3.526 5.480 1.00 51.88 115 ILE A O 1
ATOM 884 N N . GLU A 1 116 ? -3.936 3.715 4.253 1.00 51.03 116 GLU A N 1
ATOM 885 C CA . GLU A 1 116 ? -4.020 2.376 3.666 1.00 51.03 116 GLU A CA 1
ATOM 886 C C . GLU A 1 116 ? -3.743 1.257 4.677 1.00 51.03 116 GLU A C 1
ATOM 888 O O . GLU A 1 116 ? -4.485 0.278 4.677 1.00 51.03 116 GLU A O 1
ATOM 893 N N . ASP A 1 117 ? -2.757 1.407 5.567 1.00 48.09 117 ASP A N 1
ATOM 894 C CA . ASP A 1 117 ? -2.443 0.376 6.568 1.00 48.09 117 ASP A CA 1
ATOM 895 C C . ASP A 1 117 ? -3.507 0.290 7.675 1.00 48.09 117 ASP A C 1
ATOM 897 O O . ASP A 1 117 ? -3.850 -0.808 8.110 1.00 48.09 117 ASP A O 1
ATOM 901 N N . VAL A 1 118 ? -4.127 1.410 8.068 1.00 45.25 118 VAL A N 1
ATOM 902 C CA . VAL A 1 118 ? -5.245 1.368 9.025 1.00 45.25 118 VAL A CA 1
ATOM 903 C C . VAL A 1 118 ? -6.582 1.016 8.353 1.00 45.25 118 VAL A C 1
ATOM 905 O O . VAL A 1 118 ? -7.437 0.372 8.960 1.00 45.25 118 VAL A O 1
ATOM 908 N N . SER A 1 119 ? -6.763 1.344 7.068 1.00 49.28 119 SER A N 1
ATOM 909 C CA . SER A 1 119 ? -7.902 0.840 6.280 1.00 49.28 119 SER A CA 1
ATOM 910 C C . SER A 1 119 ? -7.769 -0.650 5.952 1.00 49.28 119 SER A C 1
ATOM 912 O O . SER A 1 119 ? -8.784 -1.318 5.778 1.00 49.28 119 SER A O 1
ATOM 914 N N . ALA A 1 120 ? -6.553 -1.203 5.913 1.00 47.97 120 ALA A N 1
ATOM 915 C CA . ALA A 1 120 ? -6.339 -2.646 5.809 1.00 47.97 120 ALA A CA 1
ATOM 916 C C . ALA A 1 120 ? -6.848 -3.392 7.054 1.00 47.97 120 ALA A C 1
ATOM 918 O O . ALA A 1 120 ? -7.182 -4.567 6.971 1.00 47.97 120 ALA A O 1
ATOM 919 N N . GLU A 1 121 ? -7.009 -2.707 8.185 1.00 44.78 121 GLU A N 1
ATOM 920 C CA . GLU A 1 121 ? -7.690 -3.250 9.360 1.00 44.78 121 GLU A CA 1
ATOM 921 C C . GLU A 1 121 ? -9.223 -3.158 9.256 1.00 44.78 121 GLU A C 1
ATOM 923 O O . GLU A 1 121 ? -9.938 -4.007 9.779 1.00 44.78 121 GLU A O 1
ATOM 928 N N . VAL A 1 122 ? -9.745 -2.203 8.476 1.00 46.59 122 VAL A N 1
ATOM 929 C CA . VAL A 1 122 ? -11.152 -2.201 8.019 1.00 46.59 122 VAL A CA 1
ATOM 930 C C . VAL A 1 122 ? -11.408 -3.336 7.009 1.00 46.59 122 VAL A C 1
ATOM 932 O O . VAL A 1 122 ? -12.555 -3.719 6.787 1.00 46.59 122 VAL A O 1
ATOM 935 N N . ALA A 1 123 ? -10.357 -3.972 6.473 1.00 44.84 123 ALA A N 1
ATOM 936 C CA . ALA A 1 123 ? -10.441 -5.251 5.761 1.00 44.84 123 ALA A CA 1
ATOM 937 C C . ALA A 1 123 ? -10.616 -6.463 6.703 1.00 44.84 123 ALA A C 1
ATOM 939 O O . ALA A 1 123 ? -10.346 -7.602 6.311 1.00 44.84 123 ALA A O 1
ATOM 940 N N . GLU A 1 124 ? -11.158 -6.248 7.909 1.00 43.50 124 GLU A N 1
ATOM 941 C CA . GLU A 1 124 ? -11.672 -7.290 8.805 1.00 43.50 124 GLU A CA 1
ATOM 942 C C . GLU A 1 124 ? -12.751 -8.190 8.175 1.00 43.50 124 GLU A C 1
ATOM 944 O O . GLU A 1 124 ? -13.180 -9.149 8.803 1.00 43.50 124 GLU A O 1
ATOM 949 N N . ASN A 1 125 ? -13.097 -8.010 6.899 1.00 49.16 125 ASN A N 1
ATOM 950 C CA . ASN A 1 125 ? -13.718 -9.054 6.099 1.00 49.16 125 ASN A CA 1
ATOM 951 C C . ASN A 1 125 ? -12.959 -9.279 4.781 1.00 49.16 125 ASN A C 1
ATOM 953 O O . ASN A 1 125 ? -13.423 -8.919 3.698 1.00 49.16 125 ASN A O 1
ATOM 957 N N . ASN A 1 126 ? -11.850 -10.030 4.830 1.00 54.41 126 ASN A N 1
ATOM 958 C CA . ASN A 1 126 ? -11.380 -10.796 3.660 1.00 54.41 126 ASN A CA 1
ATOM 959 C C . ASN A 1 126 ? -12.551 -11.534 2.969 1.00 54.41 126 ASN A C 1
ATOM 961 O O . ASN A 1 126 ? -12.533 -11.704 1.749 1.00 54.41 126 ASN A O 1
ATOM 965 N N . ALA A 1 127 ? -13.580 -11.912 3.747 1.00 57.44 127 ALA A N 1
ATOM 966 C CA . ALA A 1 127 ? -14.874 -12.406 3.287 1.00 57.44 127 ALA A CA 1
ATOM 967 C C . ALA A 1 127 ? -15.540 -11.475 2.255 1.00 57.44 127 ALA A C 1
ATOM 969 O O . ALA A 1 127 ? -15.740 -11.909 1.125 1.00 57.44 127 ALA A O 1
ATOM 970 N N . ASP A 1 128 ? -15.789 -10.201 2.564 1.00 62.41 128 ASP A N 1
ATOM 971 C CA . ASP A 1 128 ? -16.483 -9.240 1.683 1.00 62.41 128 ASP A CA 1
ATOM 972 C C . ASP A 1 128 ? -15.739 -9.029 0.359 1.00 62.41 128 ASP A C 1
ATOM 974 O O . ASP A 1 128 ? -16.319 -8.811 -0.711 1.00 62.41 128 ASP A O 1
ATOM 978 N N . LEU A 1 129 ? -14.412 -9.126 0.406 1.00 62.31 129 LEU A N 1
ATOM 979 C CA . LEU A 1 129 ? -13.589 -9.015 -0.782 1.00 62.31 129 LEU A CA 1
ATOM 980 C C . LEU A 1 129 ? -13.807 -10.240 -1.719 1.00 62.31 129 LEU A C 1
ATOM 982 O O . LEU A 1 129 ? -13.873 -10.065 -2.951 1.00 62.31 129 LEU A O 1
ATOM 986 N N . ILE A 1 130 ? -13.960 -11.466 -1.185 1.00 72.75 130 ILE A N 1
ATOM 987 C CA . ILE A 1 130 ? -14.212 -12.696 -1.970 1.00 72.75 130 ILE A CA 1
ATOM 988 C C . ILE A 1 130 ? -15.699 -12.976 -2.228 1.00 72.75 130 ILE A C 1
ATOM 990 O O . ILE A 1 130 ? -16.001 -13.684 -3.202 1.00 72.75 130 ILE A O 1
ATOM 994 N N . GLU A 1 131 ? -16.602 -12.369 -1.454 1.00 72.56 131 GLU A N 1
ATOM 995 C CA . GLU A 1 131 ? -18.044 -12.584 -1.510 1.00 72.56 131 GLU A CA 1
ATOM 996 C C . GLU A 1 131 ? -18.607 -12.467 -2.939 1.00 72.56 131 GLU A C 1
ATOM 998 O O . GLU A 1 131 ? -18.147 -11.658 -3.763 1.00 72.56 131 GLU A O 1
ATOM 1003 N N . PRO A 1 132 ? -19.589 -13.321 -3.289 1.00 79.62 132 PRO A N 1
ATOM 1004 C CA . PRO A 1 132 ? -20.216 -14.369 -2.465 1.00 79.62 132 PRO A CA 1
ATOM 1005 C C . PRO A 1 132 ? -19.484 -15.732 -2.520 1.00 79.62 132 PRO A C 1
ATOM 1007 O O . PRO A 1 132 ? -20.091 -16.766 -2.257 1.00 79.62 132 PRO A O 1
ATOM 1010 N N . ARG A 1 133 ? -18.222 -15.781 -2.969 1.00 81.50 133 ARG A N 1
ATOM 1011 C CA . ARG A 1 133 ? -17.477 -17.036 -3.194 1.00 81.50 133 ARG A CA 1
ATOM 1012 C C . ARG A 1 133 ? -16.360 -17.208 -2.172 1.00 81.50 133 ARG A C 1
ATOM 1014 O O . ARG A 1 133 ? -15.808 -16.227 -1.699 1.00 81.50 133 ARG A O 1
ATOM 1021 N N . THR A 1 134 ? -15.976 -18.449 -1.895 1.00 84.44 134 THR A N 1
ATOM 1022 C CA . THR A 1 134 ? -14.801 -18.760 -1.064 1.00 84.44 134 THR A CA 1
ATOM 1023 C C . THR A 1 134 ? -13.513 -18.778 -1.897 1.00 84.44 134 THR A C 1
ATOM 1025 O O . THR A 1 134 ? -13.565 -18.888 -3.125 1.00 84.44 134 THR A O 1
ATOM 1028 N N . PHE A 1 135 ? -12.338 -18.732 -1.259 1.00 84.44 135 PHE A N 1
ATOM 1029 C CA . PHE A 1 135 ? -11.050 -18.883 -1.955 1.00 84.44 135 PHE A CA 1
ATOM 1030 C C . PHE A 1 135 ? -10.969 -20.214 -2.726 1.00 84.44 135 PHE A C 1
ATOM 1032 O O . PHE A 1 135 ? -10.617 -20.242 -3.909 1.00 84.44 135 PHE A O 1
ATOM 1039 N N . SER A 1 136 ? -11.419 -21.309 -2.104 1.00 84.50 136 SER A N 1
ATOM 1040 C CA . SER A 1 136 ? -11.479 -22.635 -2.728 1.00 84.50 136 SER A CA 1
ATOM 1041 C C . SER A 1 136 ? -12.387 -22.685 -3.961 1.00 84.50 136 SER A C 1
ATOM 1043 O O . SER A 1 136 ? -12.117 -23.438 -4.900 1.00 84.50 136 SER A O 1
ATOM 1045 N N . ASP A 1 137 ? -13.447 -21.870 -4.014 1.00 84.50 137 ASP A N 1
ATOM 1046 C CA . ASP A 1 137 ? -14.272 -21.763 -5.219 1.00 84.50 137 ASP A CA 1
ATOM 1047 C C . ASP A 1 137 ? -13.490 -21.147 -6.381 1.00 84.50 137 ASP A C 1
ATOM 1049 O O . ASP A 1 137 ? -13.622 -21.621 -7.511 1.00 84.50 137 ASP A O 1
ATOM 1053 N N . TYR A 1 138 ? -12.645 -20.144 -6.125 1.00 87.81 138 TYR A N 1
ATOM 1054 C CA . TYR A 1 138 ? -11.785 -19.561 -7.158 1.00 87.81 138 TYR A CA 1
ATOM 1055 C C . TYR A 1 138 ? -10.703 -20.537 -7.616 1.00 87.81 138 TYR A C 1
ATOM 1057 O O . TYR A 1 138 ? -10.516 -20.694 -8.823 1.00 87.81 138 TYR A O 1
ATOM 1065 N N . GLN A 1 139 ? -10.060 -21.264 -6.698 1.00 87.12 139 GLN A N 1
ATOM 1066 C CA . GLN A 1 139 ? -9.123 -22.334 -7.068 1.00 87.12 139 GLN A CA 1
ATOM 1067 C C . GLN A 1 139 ? -9.797 -23.369 -7.982 1.00 87.12 139 GLN A C 1
ATOM 1069 O O . GLN A 1 139 ? -9.238 -23.754 -9.012 1.00 87.12 139 GLN A O 1
ATOM 1074 N N . ARG A 1 140 ? -11.035 -23.775 -7.660 1.00 88.88 140 ARG A N 1
ATOM 1075 C CA . ARG A 1 140 ? -11.824 -24.702 -8.485 1.00 88.88 140 ARG A CA 1
ATOM 1076 C C . ARG A 1 140 ? -12.177 -24.102 -9.847 1.00 88.88 140 ARG A C 1
ATOM 1078 O O . ARG A 1 140 ? -12.042 -24.787 -10.858 1.00 88.88 140 ARG A O 1
ATOM 1085 N N . MET A 1 141 ? -12.600 -22.835 -9.897 1.00 88.19 141 MET A N 1
ATOM 1086 C CA . MET A 1 141 ? -12.893 -22.122 -11.151 1.00 88.19 141 MET A CA 1
ATOM 1087 C C . MET A 1 141 ? -11.676 -22.055 -12.074 1.00 88.19 141 MET A C 1
ATOM 1089 O O . MET A 1 141 ? -11.812 -22.232 -13.283 1.00 88.19 141 MET A O 1
ATOM 1093 N N . LEU A 1 142 ? -10.497 -21.830 -11.496 1.00 90.19 142 LEU A N 1
ATOM 1094 C CA . LEU A 1 142 ? -9.224 -21.791 -12.207 1.00 90.19 142 LEU A CA 1
ATOM 1095 C C . LEU A 1 142 ? -8.656 -23.188 -12.480 1.00 90.19 142 LEU A C 1
ATOM 1097 O O . LEU A 1 142 ? -7.602 -23.303 -13.094 1.00 90.19 142 LEU A O 1
ATOM 1101 N N . LYS A 1 143 ? -9.345 -24.259 -12.060 1.00 93.50 143 LYS A N 1
ATOM 1102 C CA . LYS A 1 143 ? -8.898 -25.656 -12.192 1.00 93.50 143 LYS A CA 1
ATOM 1103 C C . LYS A 1 143 ? -7.497 -25.885 -11.605 1.00 93.50 143 LYS A C 1
ATOM 1105 O O . LYS A 1 143 ? -6.736 -26.691 -12.130 1.00 93.50 143 LYS A O 1
ATOM 1110 N N . GLY A 1 144 ? -7.158 -25.151 -10.546 1.00 88.12 144 GLY A N 1
ATOM 1111 C CA . GLY A 1 144 ? -5.830 -25.176 -9.934 1.00 88.12 144 GLY A CA 1
ATOM 1112 C C . GLY A 1 144 ? -4.717 -24.545 -10.778 1.00 88.12 144 GLY A C 1
ATOM 1113 O O . GLY A 1 144 ? -3.554 -24.718 -10.431 1.00 88.12 144 GLY A O 1
ATOM 1114 N N . HIS A 1 145 ? -5.035 -23.833 -11.869 1.00 96.00 145 HIS A N 1
ATOM 1115 C CA . HIS A 1 145 ? -4.039 -23.068 -12.623 1.00 96.00 145 HIS A CA 1
ATOM 1116 C C . HIS A 1 145 ? -3.428 -21.992 -11.728 1.00 96.00 145 HIS A C 1
ATOM 1118 O O . HIS A 1 145 ? -4.146 -21.143 -11.195 1.00 96.00 145 HIS A O 1
ATOM 1124 N N . VAL A 1 146 ? -2.106 -22.040 -11.590 1.00 96.50 146 VAL A N 1
ATOM 1125 C CA . VAL A 1 146 ? -1.312 -21.021 -10.910 1.00 96.50 146 VAL A CA 1
ATOM 1126 C C . VAL A 1 146 ? -0.634 -20.190 -11.990 1.00 96.50 146 VAL A C 1
ATOM 1128 O O . VAL A 1 146 ? 0.188 -20.698 -12.749 1.00 96.50 146 VAL A O 1
ATOM 1131 N N . SER A 1 147 ? -1.024 -18.926 -12.069 1.00 97.56 147 SER A N 1
ATOM 1132 C CA . SER A 1 147 ? -0.463 -17.929 -12.961 1.00 97.56 147 SER A CA 1
ATOM 1133 C C . SER A 1 147 ? 0.963 -17.551 -12.573 1.00 97.56 147 SER A C 1
ATOM 1135 O O . SER A 1 147 ? 1.311 -17.465 -11.393 1.00 97.56 147 SER A O 1
ATOM 1137 N N . GLU A 1 148 ? 1.764 -17.254 -13.588 1.00 97.88 148 GLU A N 1
ATOM 1138 C CA . GLU A 1 148 ? 3.101 -16.686 -13.443 1.00 97.88 148 GLU A CA 1
ATOM 1139 C C . GLU A 1 148 ? 3.033 -15.159 -13.554 1.00 97.88 148 GLU A C 1
ATOM 1141 O O . GLU A 1 148 ? 2.483 -14.620 -14.522 1.00 97.88 148 GLU A O 1
ATOM 1146 N N . LEU A 1 149 ? 3.600 -14.459 -12.567 1.00 97.94 149 LEU A N 1
ATOM 1147 C CA . LEU A 1 149 ? 3.811 -13.015 -12.628 1.00 97.94 149 LEU A CA 1
ATOM 1148 C C . LEU A 1 149 ? 5.229 -12.721 -13.128 1.00 97.94 149 LEU A C 1
ATOM 1150 O O . LEU A 1 149 ? 6.190 -13.213 -12.549 1.00 97.94 149 LEU A O 1
ATOM 1154 N N . LEU A 1 150 ? 5.367 -11.869 -14.139 1.00 98.25 150 LEU A N 1
ATOM 1155 C CA . LEU A 1 150 ? 6.654 -11.345 -14.594 1.00 98.25 150 LEU A CA 1
ATOM 1156 C C . LEU A 1 150 ? 6.622 -9.819 -14.549 1.00 98.25 150 LEU A C 1
ATOM 1158 O O . LEU A 1 150 ? 5.671 -9.204 -15.045 1.00 98.25 150 LEU A O 1
ATOM 1162 N N . VAL A 1 151 ? 7.666 -9.214 -13.982 1.00 98.00 151 VAL A N 1
ATOM 1163 C CA . VAL A 1 151 ? 7.820 -7.762 -13.929 1.00 98.00 151 VAL A CA 1
ATOM 1164 C C . VAL A 1 151 ? 9.100 -7.374 -14.670 1.00 98.00 151 VAL A C 1
ATOM 1166 O O . VAL A 1 151 ? 10.188 -7.895 -14.444 1.00 98.00 151 VAL A O 1
ATOM 1169 N N . GLU A 1 152 ? 8.975 -6.446 -15.603 1.00 97.75 152 GLU A N 1
ATOM 1170 C CA . GLU A 1 152 ? 10.072 -5.898 -16.396 1.00 97.75 152 GLU A CA 1
ATOM 1171 C C . GLU A 1 152 ? 10.263 -4.423 -16.027 1.00 97.75 152 GLU A C 1
ATOM 1173 O O . GLU A 1 152 ? 9.339 -3.781 -15.525 1.00 97.75 152 GLU A O 1
ATOM 1178 N N . VAL A 1 153 ? 11.473 -3.904 -16.238 1.00 97.19 153 VAL A N 1
ATOM 1179 C CA . VAL A 1 153 ? 11.775 -2.478 -16.077 1.00 97.19 153 VAL A CA 1
ATOM 1180 C C . VAL A 1 153 ? 12.169 -1.949 -17.441 1.00 97.19 153 VAL A C 1
ATOM 1182 O O . VAL A 1 153 ? 13.106 -2.461 -18.056 1.00 97.19 153 VAL A O 1
ATOM 1185 N N . ASP A 1 154 ? 11.463 -0.923 -17.880 1.00 96.25 154 ASP A N 1
ATOM 1186 C CA . ASP A 1 154 ? 11.749 -0.199 -19.102 1.00 96.25 154 ASP A CA 1
ATOM 1187 C C . ASP A 1 154 ? 12.351 1.156 -18.747 1.00 96.25 154 ASP A C 1
ATOM 1189 O O . ASP A 1 154 ? 11.915 1.809 -17.799 1.00 96.25 154 ASP A O 1
ATOM 1193 N N . TYR A 1 155 ? 13.359 1.566 -19.513 1.00 95.38 155 TYR A N 1
ATOM 1194 C CA . TYR A 1 155 ? 14.055 2.833 -19.330 1.00 95.38 155 TYR A CA 1
ATOM 1195 C C . TYR A 1 155 ? 13.826 3.712 -20.559 1.00 95.38 155 TYR A C 1
ATOM 1197 O O . TYR A 1 155 ? 14.098 3.285 -21.682 1.00 95.38 155 TYR A O 1
ATOM 1205 N N . GLU A 1 156 ? 13.339 4.931 -20.349 1.00 94.25 156 GLU A N 1
ATOM 1206 C CA . GLU A 1 156 ? 13.037 5.890 -21.412 1.00 94.25 156 GLU A CA 1
ATOM 1207 C C . GLU A 1 156 ? 13.747 7.221 -21.154 1.00 94.25 156 GLU A C 1
ATOM 1209 O O . GLU A 1 156 ? 13.704 7.760 -20.048 1.00 94.25 156 GLU A O 1
ATOM 1214 N N . GLU A 1 157 ? 14.417 7.769 -22.168 1.00 93.88 157 GLU A N 1
ATOM 1215 C CA . GLU A 1 157 ? 14.991 9.113 -22.083 1.00 93.88 157 GLU A CA 1
ATOM 1216 C C . GLU A 1 157 ? 13.879 10.168 -22.145 1.00 93.88 157 GLU A C 1
ATOM 1218 O O . GLU A 1 157 ? 13.124 10.264 -23.112 1.00 93.88 157 GLU A O 1
ATOM 1223 N N . CYS A 1 158 ? 13.794 11.000 -21.112 1.00 87.19 158 CYS A N 1
ATOM 1224 C CA . CYS A 1 158 ? 12.884 12.130 -21.065 1.00 87.19 158 CYS A CA 1
ATOM 1225 C C . CYS A 1 158 ? 13.446 13.284 -21.901 1.00 87.19 158 CYS A C 1
ATOM 1227 O O . CYS A 1 158 ? 14.615 13.650 -21.764 1.00 87.19 158 CYS A O 1
ATOM 1229 N N . GLY A 1 159 ? 12.588 13.972 -22.661 1.00 84.25 159 GLY A N 1
ATOM 1230 C CA . GLY A 1 159 ? 12.976 15.160 -23.439 1.00 84.25 159 GLY A CA 1
ATOM 1231 C C . GLY A 1 159 ? 13.564 16.320 -22.613 1.00 84.25 159 GLY A C 1
ATOM 1232 O O . GLY A 1 159 ? 14.132 17.248 -23.180 1.00 84.25 159 GLY A O 1
ATOM 1233 N N . SER A 1 160 ? 13.459 16.269 -21.281 1.00 82.06 160 SER A N 1
ATOM 1234 C CA . SER A 1 160 ? 14.073 17.204 -20.331 1.00 82.06 160 SER A CA 1
ATOM 1235 C C . SER A 1 160 ? 15.509 16.842 -19.915 1.00 82.06 160 SER A C 1
ATOM 1237 O O . SER A 1 160 ? 16.053 17.504 -19.036 1.00 82.06 160 SER A O 1
ATOM 1239 N N . GLY A 1 161 ? 16.121 15.807 -20.504 1.00 86.94 161 GLY A N 1
ATOM 1240 C CA . GLY A 1 161 ? 17.499 15.393 -20.204 1.00 86.94 161 GLY A CA 1
ATOM 1241 C C . GLY A 1 161 ? 17.644 14.436 -19.015 1.00 86.94 161 GLY A C 1
ATOM 1242 O O . GLY A 1 161 ? 18.721 14.356 -18.433 1.00 86.94 161 GLY A O 1
ATOM 1243 N N . GLY A 1 162 ? 16.576 13.725 -18.646 1.00 91.38 162 GLY A N 1
ATOM 1244 C CA . GLY A 1 162 ? 16.607 12.675 -17.622 1.00 91.38 162 GLY A CA 1
ATOM 1245 C C . GLY A 1 162 ? 16.236 11.303 -18.171 1.00 91.38 162 GLY A C 1
ATOM 1246 O O . GLY A 1 162 ? 15.946 11.162 -19.356 1.00 91.38 162 GLY A O 1
ATOM 1247 N N . THR A 1 163 ? 16.203 10.291 -17.311 1.00 94.25 163 THR A N 1
ATOM 1248 C CA . THR A 1 163 ? 15.804 8.927 -17.682 1.00 94.25 163 THR A CA 1
ATOM 1249 C C . THR A 1 163 ? 14.731 8.427 -16.722 1.00 94.25 163 THR A C 1
ATOM 1251 O O . THR A 1 163 ? 14.887 8.498 -15.505 1.00 94.25 163 THR A O 1
ATOM 1254 N N . LEU A 1 164 ? 13.620 7.948 -17.268 1.00 92.81 164 LEU A N 1
ATOM 1255 C CA . LEU A 1 164 ? 12.481 7.408 -16.540 1.00 92.81 164 LEU A CA 1
ATOM 1256 C C . LEU A 1 164 ? 12.567 5.884 -16.508 1.00 92.81 164 LEU A C 1
ATOM 1258 O O . LEU A 1 164 ? 12.709 5.265 -17.557 1.00 92.81 164 LEU A O 1
ATOM 1262 N N . ALA A 1 165 ? 12.430 5.290 -15.326 1.00 94.62 165 ALA A N 1
ATOM 1263 C CA . ALA A 1 165 ? 12.153 3.868 -15.176 1.00 94.62 165 ALA A CA 1
ATOM 1264 C C . ALA A 1 165 ? 10.644 3.635 -15.013 1.00 94.62 165 ALA A C 1
ATOM 1266 O O . ALA A 1 165 ? 10.005 4.221 -14.133 1.00 94.62 165 ALA A O 1
ATOM 1267 N N . GLU A 1 166 ? 10.082 2.746 -15.826 1.00 93.69 166 GLU A N 1
ATOM 1268 C CA . GLU A 1 166 ? 8.691 2.303 -15.747 1.00 93.69 166 GLU A CA 1
ATOM 1269 C C . GLU A 1 166 ? 8.624 0.782 -15.587 1.00 93.69 166 GLU A C 1
ATOM 1271 O O . GLU A 1 166 ? 9.323 0.032 -16.269 1.00 93.69 166 GLU A O 1
ATOM 1276 N N . LEU A 1 167 ? 7.768 0.308 -14.679 1.00 95.81 167 LEU A N 1
ATOM 1277 C CA . LEU A 1 167 ? 7.500 -1.119 -14.551 1.00 95.81 167 LEU A CA 1
ATOM 1278 C C . LEU A 1 167 ? 6.501 -1.584 -15.611 1.00 95.81 167 LEU A C 1
ATOM 1280 O O . LEU A 1 167 ? 5.449 -0.975 -15.809 1.00 95.81 167 LEU A O 1
ATOM 1284 N N . ARG A 1 168 ? 6.777 -2.741 -16.213 1.00 96.31 168 ARG A N 1
ATOM 1285 C CA . ARG A 1 168 ? 5.839 -3.474 -17.068 1.00 96.31 168 ARG A CA 1
ATOM 1286 C C . ARG A 1 168 ? 5.476 -4.802 -16.434 1.00 96.31 168 ARG A C 1
ATOM 1288 O O . ARG A 1 168 ? 6.345 -5.578 -16.058 1.00 96.31 168 ARG A O 1
ATOM 1295 N N . LEU A 1 169 ? 4.180 -5.079 -16.343 1.00 96.31 169 LEU A N 1
ATOM 1296 C CA . LEU A 1 169 ? 3.660 -6.281 -15.698 1.00 96.31 169 LEU A CA 1
ATOM 1297 C C . LEU A 1 169 ? 3.038 -7.226 -16.727 1.00 96.31 169 LEU A C 1
ATOM 1299 O O . LEU A 1 169 ? 2.193 -6.826 -17.535 1.00 96.31 169 LEU A O 1
ATOM 1303 N N . LYS A 1 170 ? 3.421 -8.501 -16.663 1.00 97.38 170 LYS A N 1
ATOM 1304 C CA . LYS A 1 170 ? 2.833 -9.592 -17.444 1.00 97.38 170 LYS A CA 1
ATOM 1305 C C . LYS A 1 170 ? 2.318 -10.678 -16.502 1.00 97.38 170 LYS A C 1
ATOM 1307 O O . LYS A 1 170 ? 2.985 -11.041 -15.540 1.00 97.38 170 LYS A O 1
ATOM 1312 N N . VAL A 1 171 ? 1.139 -11.207 -16.810 1.00 97.00 171 VAL A N 1
ATOM 1313 C CA . VAL A 1 171 ? 0.563 -12.395 -16.173 1.00 97.00 171 VAL A CA 1
ATOM 1314 C C . VAL A 1 171 ? 0.378 -13.450 -17.249 1.00 97.00 171 VAL A C 1
ATOM 1316 O O . VAL A 1 171 ? -0.263 -13.176 -18.269 1.00 97.00 171 VAL A O 1
ATOM 1319 N N . ASP A 1 172 ? 0.972 -14.627 -17.060 1.00 96.81 172 ASP A N 1
ATOM 1320 C CA . ASP A 1 172 ? 0.970 -15.715 -18.048 1.00 96.81 172 ASP A CA 1
ATOM 1321 C C . ASP A 1 172 ? 1.432 -15.232 -19.443 1.00 96.81 172 ASP A C 1
ATOM 1323 O O . ASP A 1 172 ? 0.813 -15.495 -20.480 1.00 96.81 172 ASP A O 1
ATOM 1327 N N . GLY A 1 173 ? 2.498 -14.423 -19.456 1.00 96.88 173 GLY A N 1
ATOM 1328 C CA . GLY A 1 173 ? 3.095 -13.841 -20.663 1.00 96.88 173 GLY A CA 1
ATOM 1329 C C . GLY A 1 173 ? 2.285 -12.719 -21.327 1.00 96.88 173 GLY A C 1
ATOM 1330 O O . GLY A 1 173 ? 2.669 -12.242 -22.396 1.00 96.88 173 GLY A O 1
ATOM 1331 N N . ARG A 1 174 ? 1.170 -12.272 -20.733 1.00 95.25 174 ARG A N 1
ATOM 1332 C CA . ARG A 1 174 ? 0.285 -11.247 -21.311 1.00 95.25 174 ARG A CA 1
ATOM 1333 C C . ARG A 1 174 ? 0.160 -10.034 -20.405 1.00 95.25 174 ARG A C 1
ATOM 1335 O O . ARG A 1 174 ? 0.056 -10.165 -19.193 1.00 95.25 174 ARG A O 1
ATOM 1342 N N . VAL A 1 175 ? 0.068 -8.851 -21.003 1.00 94.12 175 VAL A N 1
ATOM 1343 C CA . VAL A 1 175 ? -0.221 -7.615 -20.265 1.00 94.12 175 VAL A CA 1
ATOM 1344 C C . VAL A 1 175 ? -1.690 -7.643 -19.810 1.00 94.12 175 VAL A C 1
ATOM 1346 O O . VAL A 1 175 ? -2.590 -7.671 -20.661 1.00 94.12 175 VAL A O 1
ATOM 1349 N N . PRO A 1 176 ? -1.981 -7.681 -18.494 1.00 91.75 176 PRO A N 1
ATOM 1350 C CA . PRO A 1 176 ? -3.352 -7.838 -18.013 1.00 91.75 176 PRO A CA 1
ATOM 1351 C C . PRO A 1 176 ? -4.200 -6.584 -18.257 1.00 91.75 176 PRO A C 1
ATOM 1353 O O . PRO A 1 176 ? -5.397 -6.727 -18.541 1.00 91.75 176 PRO A O 1
ATOM 1356 N N . PHE A 1 177 ? -3.576 -5.404 -18.208 1.00 91.94 177 PHE A N 1
ATOM 1357 C CA . PHE A 1 177 ? -4.177 -4.093 -18.431 1.00 91.94 177 PHE A CA 1
ATOM 1358 C C . PHE A 1 177 ? -3.151 -3.121 -19.028 1.00 91.94 177 PHE A C 1
ATOM 1360 O O . PHE A 1 177 ? -1.983 -3.154 -18.653 1.00 91.94 177 PHE A O 1
ATOM 1367 N N . ALA A 1 178 ? -3.587 -2.275 -19.963 1.00 88.50 178 ALA A N 1
ATOM 1368 C CA . ALA A 1 178 ? -2.739 -1.262 -20.583 1.00 88.50 178 ALA A CA 1
ATOM 1369 C C . ALA A 1 178 ? -2.782 0.021 -19.741 1.00 88.50 178 ALA A C 1
ATOM 1371 O O . ALA A 1 178 ? -3.736 0.788 -19.836 1.00 88.50 178 ALA A O 1
ATOM 1372 N N . GLY A 1 179 ? -1.771 0.216 -18.902 1.00 89.44 179 GLY A N 1
ATOM 1373 C CA . GLY A 1 179 ? -1.615 1.385 -18.043 1.00 89.44 179 GLY A CA 1
ATOM 1374 C C . GLY A 1 179 ? -0.234 1.398 -17.398 1.00 89.44 179 GLY A C 1
ATOM 1375 O O . GLY A 1 179 ? 0.520 0.433 -17.534 1.00 89.44 179 GLY A O 1
ATOM 1376 N N . THR A 1 180 ? 0.070 2.482 -16.697 1.00 93.19 180 THR A N 1
ATOM 1377 C CA . THR A 1 180 ? 1.281 2.592 -15.882 1.00 93.19 180 THR A CA 1
ATOM 1378 C C . THR A 1 180 ? 1.110 1.761 -14.616 1.00 93.19 180 THR A C 1
ATOM 1380 O O . THR A 1 180 ? 0.002 1.635 -14.088 1.00 93.19 180 THR A O 1
ATOM 1383 N N . ILE A 1 181 ? 2.201 1.170 -14.141 1.00 94.94 181 ILE A N 1
ATOM 1384 C CA . ILE A 1 181 ? 2.213 0.387 -12.910 1.00 94.94 181 ILE A CA 1
ATOM 1385 C C . ILE A 1 181 ? 2.636 1.275 -11.746 1.00 94.94 181 ILE A C 1
ATOM 1387 O O . ILE A 1 181 ? 3.740 1.815 -11.735 1.00 94.94 181 ILE A O 1
ATOM 1391 N N . ASP A 1 182 ? 1.785 1.368 -10.730 1.00 93.38 182 ASP A N 1
ATOM 1392 C CA . ASP A 1 182 ? 2.167 1.920 -9.439 1.00 93.38 182 ASP A CA 1
ATOM 1393 C C . ASP A 1 182 ? 3.027 0.893 -8.694 1.00 93.38 182 ASP A C 1
ATOM 1395 O O . ASP A 1 182 ? 2.530 -0.055 -8.076 1.00 93.38 182 ASP A O 1
ATOM 1399 N N . ALA A 1 183 ? 4.344 1.083 -8.781 1.00 93.12 183 ALA A N 1
ATOM 1400 C CA . ALA A 1 183 ? 5.335 0.192 -8.190 1.00 93.12 183 ALA A CA 1
ATOM 1401 C C . ALA A 1 183 ? 5.137 -0.003 -6.682 1.00 93.12 183 ALA A C 1
ATOM 1403 O O . ALA A 1 183 ? 5.380 -1.090 -6.161 1.00 93.12 183 ALA A O 1
ATOM 1404 N N . ALA A 1 184 ? 4.683 1.027 -5.974 1.00 89.62 184 ALA A N 1
ATOM 1405 C CA . ALA A 1 184 ? 4.519 0.958 -4.536 1.00 89.62 184 ALA A CA 1
ATOM 1406 C C . ALA A 1 184 ? 3.216 0.246 -4.149 1.00 89.62 184 ALA A C 1
ATOM 1408 O O . ALA A 1 184 ? 3.243 -0.605 -3.260 1.00 89.62 184 ALA A O 1
ATOM 1409 N N . ALA A 1 185 ? 2.108 0.499 -4.857 1.00 90.88 185 ALA A N 1
ATOM 1410 C CA . ALA A 1 185 ? 0.873 -0.269 -4.674 1.00 90.88 185 ALA A CA 1
ATOM 1411 C C . ALA A 1 185 ? 1.081 -1.758 -4.994 1.00 90.88 185 ALA A C 1
ATOM 1413 O O . ALA A 1 185 ? 0.646 -2.630 -4.238 1.00 90.88 185 ALA A O 1
ATOM 1414 N N . LEU A 1 186 ? 1.817 -2.059 -6.071 1.00 95.12 186 LEU A N 1
ATOM 1415 C CA . LEU A 1 186 ? 2.209 -3.425 -6.408 1.00 95.12 186 LEU A CA 1
ATOM 1416 C C . LEU A 1 186 ? 3.048 -4.059 -5.290 1.00 95.12 186 LEU A C 1
ATOM 1418 O O . LEU A 1 186 ? 2.824 -5.206 -4.920 1.00 95.12 186 LEU A O 1
ATOM 1422 N N . LEU A 1 187 ? 3.980 -3.316 -4.704 1.00 92.56 187 LEU A N 1
ATOM 1423 C CA . LEU A 1 187 ? 4.845 -3.809 -3.639 1.00 92.56 187 LEU A CA 1
ATOM 1424 C C . LEU A 1 187 ? 4.095 -4.077 -2.328 1.00 92.56 187 LEU A C 1
ATOM 1426 O O . LEU A 1 187 ? 4.275 -5.143 -1.740 1.00 92.56 187 LEU A O 1
ATOM 1430 N N . ARG A 1 188 ? 3.198 -3.178 -1.908 1.00 88.38 188 ARG A N 1
ATOM 1431 C CA . ARG A 1 188 ? 2.350 -3.385 -0.718 1.00 88.38 188 ARG A CA 1
ATOM 1432 C C . ARG A 1 188 ? 1.405 -4.568 -0.860 1.00 88.38 188 ARG A C 1
ATOM 1434 O O . ARG A 1 188 ? 1.161 -5.283 0.103 1.00 88.38 188 ARG A O 1
ATOM 1441 N N . SER A 1 189 ? 0.940 -4.855 -2.071 1.00 93.06 189 SER A N 1
ATOM 1442 C CA . SER A 1 189 ? 0.109 -6.040 -2.296 1.00 93.06 189 SER A CA 1
ATOM 1443 C C . SER A 1 189 ? 0.816 -7.372 -1.987 1.00 93.06 189 SER A C 1
ATOM 1445 O O . SER A 1 189 ? 0.166 -8.412 -1.892 1.00 93.06 189 SER A O 1
ATOM 1447 N N . THR A 1 190 ? 2.147 -7.365 -1.815 1.00 93.50 190 THR A N 1
ATOM 1448 C CA . THR A 1 190 ? 2.922 -8.546 -1.405 1.00 93.50 190 THR A CA 1
ATOM 1449 C C . THR A 1 190 ? 2.849 -8.843 0.092 1.00 93.50 190 THR A C 1
ATOM 1451 O O . THR A 1 190 ? 3.233 -9.945 0.486 1.00 93.50 190 THR A O 1
ATOM 1454 N N . THR A 1 191 ? 2.398 -7.898 0.924 1.00 85.38 191 THR A N 1
ATOM 1455 C CA . THR A 1 191 ? 2.415 -8.028 2.391 1.00 85.38 191 THR A CA 1
ATOM 1456 C C . THR A 1 191 ? 1.028 -8.233 2.980 1.00 85.38 191 THR A C 1
ATOM 1458 O O . THR A 1 191 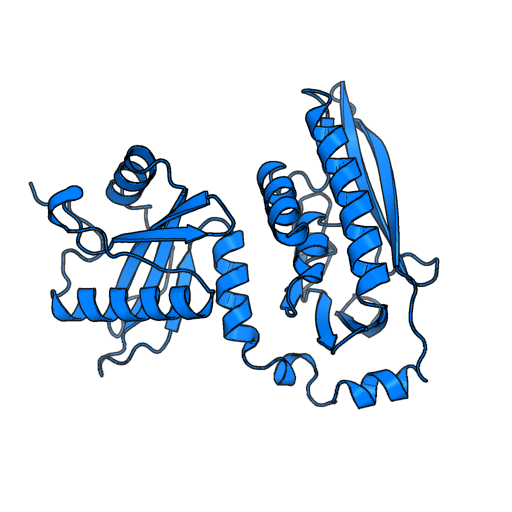? 0.884 -9.045 3.890 1.00 85.38 191 THR A O 1
ATOM 1461 N N . VAL A 1 192 ? 0.012 -7.544 2.459 1.00 82.69 192 VAL A N 1
ATOM 1462 C CA . VAL A 1 192 ? -1.353 -7.585 3.001 1.00 82.69 192 VAL A CA 1
ATOM 1463 C C . VAL A 1 192 ? -2.398 -7.732 1.889 1.00 82.69 192 VAL A C 1
ATOM 1465 O O . VAL A 1 192 ? -2.142 -7.438 0.719 1.00 82.69 192 VAL A O 1
ATOM 1468 N N . GLY A 1 193 ? -3.557 -8.298 2.235 1.00 82.81 193 GLY A N 1
ATOM 1469 C CA . GLY A 1 193 ? -4.712 -8.384 1.343 1.00 82.81 193 GLY A CA 1
ATOM 1470 C C . GLY A 1 193 ? -5.556 -7.114 1.434 1.00 82.81 193 GLY A C 1
ATOM 1471 O O . GLY A 1 193 ? -5.927 -6.713 2.531 1.00 82.81 193 GLY A O 1
ATOM 1472 N N . CYS A 1 194 ? -5.828 -6.467 0.299 1.00 85.25 194 CYS A N 1
ATOM 1473 C CA . CYS A 1 194 ? -6.608 -5.228 0.208 1.00 85.25 194 CYS A CA 1
ATOM 1474 C C . CYS A 1 194 ? -7.002 -4.946 -1.257 1.00 85.25 194 CYS A C 1
ATOM 1476 O O . CYS A 1 194 ? -6.752 -5.757 -2.151 1.00 85.25 194 CYS A O 1
ATOM 1478 N N . GLU A 1 195 ? -7.611 -3.793 -1.527 1.00 87.56 195 GLU A N 1
ATOM 1479 C CA . GLU A 1 195 ? -7.807 -3.261 -2.876 1.00 87.56 195 GLU A CA 1
ATOM 1480 C C . GLU A 1 195 ? -6.679 -2.279 -3.233 1.00 87.56 195 GLU A C 1
ATOM 1482 O O . GLU A 1 195 ? -6.477 -1.278 -2.554 1.00 87.56 195 GLU A O 1
ATOM 1487 N N . TYR A 1 196 ? -5.945 -2.559 -4.313 1.00 89.12 196 TYR A N 1
ATOM 1488 C CA . TYR A 1 196 ? -4.779 -1.780 -4.732 1.00 89.12 196 TYR A CA 1
ATOM 1489 C C . TYR A 1 196 ? -4.954 -1.183 -6.123 1.00 89.12 196 TYR A C 1
ATOM 1491 O O . TYR A 1 196 ? -5.211 -1.889 -7.102 1.00 89.12 196 TYR A O 1
ATOM 1499 N N . ASN A 1 197 ? -4.680 0.112 -6.248 1.00 91.38 197 ASN A N 1
ATOM 1500 C CA . ASN A 1 197 ? -4.576 0.800 -7.534 1.00 91.38 197 ASN A CA 1
ATOM 1501 C C . ASN A 1 197 ? -3.229 0.503 -8.216 1.00 91.38 197 ASN A C 1
ATOM 1503 O O . ASN A 1 197 ? -2.426 1.396 -8.449 1.00 91.38 197 ASN A O 1
ATOM 1507 N N . ILE A 1 198 ? -2.977 -0.775 -8.521 1.00 94.56 198 ILE A N 1
ATOM 1508 C CA . ILE A 1 198 ? -1.743 -1.255 -9.174 1.00 94.56 198 ILE A CA 1
ATOM 1509 C C . ILE A 1 198 ? -1.587 -0.654 -10.571 1.00 94.56 198 ILE A C 1
ATOM 1511 O O . ILE A 1 198 ? -0.475 -0.393 -11.018 1.00 94.56 198 ILE A O 1
ATOM 1515 N N . PHE A 1 199 ? -2.704 -0.457 -11.267 1.00 93.62 199 PHE A N 1
ATOM 1516 C CA . PHE A 1 199 ? -2.736 0.129 -12.597 1.00 93.62 199 PHE A CA 1
ATOM 1517 C C . PHE A 1 199 ? -3.248 1.560 -12.496 1.00 93.62 199 PHE A C 1
ATOM 1519 O O . PHE A 1 199 ? -4.283 1.812 -11.879 1.00 93.62 199 PHE A O 1
ATOM 1526 N N . THR A 1 200 ? -2.537 2.487 -13.126 1.00 92.12 200 THR A N 1
ATOM 1527 C CA . THR A 1 200 ? -2.860 3.912 -13.116 1.00 92.12 200 THR A CA 1
ATOM 1528 C C . THR A 1 200 ? -2.639 4.537 -14.491 1.00 92.12 200 THR A C 1
ATOM 1530 O O . THR A 1 200 ? -2.145 3.910 -15.430 1.00 92.12 200 THR A O 1
ATOM 1533 N N . CYS A 1 201 ? -3.002 5.812 -14.622 1.00 90.56 201 CYS A N 1
ATOM 1534 C CA . CYS A 1 201 ? -2.450 6.671 -15.667 1.00 90.56 201 CYS A CA 1
ATOM 1535 C C . CYS A 1 201 ? -0.990 7.043 -15.325 1.00 90.56 201 CYS A C 1
ATOM 1537 O O . CYS A 1 201 ? -0.548 6.844 -14.190 1.00 90.56 201 CYS A O 1
ATOM 1539 N N . SER A 1 202 ? -0.260 7.646 -16.264 1.00 88.00 202 SER A N 1
ATOM 1540 C CA . SER A 1 202 ? 1.084 8.200 -16.032 1.00 88.00 202 SER A CA 1
ATOM 1541 C C . SER A 1 202 ? 1.114 9.271 -14.933 1.00 88.00 202 SER A C 1
ATOM 1543 O O . SER A 1 202 ? 2.146 9.495 -14.302 1.00 88.00 202 SER A O 1
ATOM 1545 N N . CYS A 1 203 ? -0.032 9.901 -14.647 1.00 85.62 203 CYS A N 1
ATOM 1546 C CA . CYS A 1 203 ? -0.190 10.818 -13.519 1.00 85.62 203 CYS A CA 1
ATOM 1547 C C . CYS A 1 203 ? -0.327 10.118 -12.156 1.00 85.62 203 CYS A C 1
ATOM 1549 O O . CYS A 1 203 ? -0.481 10.813 -11.162 1.00 85.62 203 CYS A O 1
ATOM 1551 N N . GLY A 1 204 ? -0.331 8.782 -12.091 1.00 86.31 204 GLY A N 1
ATOM 1552 C CA . GLY A 1 204 ? -0.480 8.010 -10.849 1.00 86.31 204 GLY A CA 1
ATOM 1553 C C . GLY A 1 204 ? -1.912 7.899 -10.322 1.00 86.31 204 GLY A C 1
ATOM 1554 O O . GLY A 1 204 ? -2.145 7.274 -9.293 1.00 86.31 204 GLY A O 1
ATOM 1555 N N . TYR A 1 205 ? -2.895 8.467 -11.028 1.00 86.62 205 TYR A N 1
ATOM 1556 C CA . TYR A 1 205 ? -4.306 8.361 -10.661 1.00 86.62 205 TYR A CA 1
ATOM 1557 C C . TYR A 1 205 ? -5.012 7.261 -11.465 1.00 86.62 205 TYR A C 1
ATOM 1559 O O . TYR A 1 205 ? -4.988 7.263 -12.700 1.00 86.62 205 TYR A O 1
ATOM 1567 N N . ALA A 1 206 ? -5.656 6.323 -10.767 1.00 88.44 206 ALA A N 1
ATOM 1568 C CA . ALA A 1 206 ? -6.372 5.193 -11.368 1.00 88.44 206 ALA A CA 1
ATOM 1569 C C . ALA A 1 206 ? -7.622 5.631 -12.149 1.00 88.44 206 ALA A C 1
ATOM 1571 O O . ALA A 1 206 ? -7.834 5.183 -13.277 1.00 88.44 206 ALA A O 1
ATOM 1572 N N . GLY A 1 207 ? -8.385 6.597 -11.624 1.00 86.69 207 GLY A N 1
ATOM 1573 C CA . GLY A 1 207 ? -9.583 7.115 -12.294 1.00 86.69 207 GLY A CA 1
ATOM 1574 C C . GLY A 1 207 ? -9.290 7.738 -13.665 1.00 86.69 207 GLY A C 1
ATOM 1575 O O . GLY A 1 207 ? -10.076 7.585 -14.595 1.00 86.69 207 GLY A O 1
ATOM 1576 N N . CYS A 1 208 ? -8.108 8.344 -13.854 1.00 88.44 208 CYS A N 1
ATOM 1577 C CA . CYS A 1 208 ? -7.676 8.848 -15.166 1.00 88.44 208 CYS A CA 1
ATOM 1578 C C . CYS A 1 208 ? -7.488 7.730 -16.205 1.00 88.44 208 CYS A C 1
ATOM 1580 O O . CYS A 1 208 ? -7.587 7.992 -17.400 1.00 88.44 208 CYS A O 1
ATOM 1582 N N . ALA A 1 209 ? -7.221 6.498 -15.766 1.00 87.44 209 ALA A N 1
ATOM 1583 C CA . ALA A 1 209 ? -7.142 5.316 -16.621 1.00 87.44 209 ALA A CA 1
ATOM 1584 C C . ALA A 1 209 ? -8.492 4.578 -16.752 1.00 87.44 209 ALA A C 1
ATOM 1586 O O . ALA A 1 209 ? -8.537 3.483 -17.313 1.00 87.44 209 ALA A O 1
ATOM 1587 N N . GLY A 1 210 ? -9.590 5.158 -16.245 1.00 87.31 210 GLY A N 1
ATOM 1588 C CA . GLY A 1 210 ? -10.915 4.533 -16.251 1.00 87.31 210 GLY A CA 1
ATOM 1589 C C . GLY A 1 210 ? -11.013 3.328 -15.313 1.00 87.31 210 GLY A C 1
ATOM 1590 O O . GLY A 1 210 ? -11.681 2.347 -15.641 1.00 87.31 210 GLY A O 1
ATOM 1591 N N . ILE A 1 211 ? -10.287 3.367 -14.193 1.00 86.62 211 ILE A N 1
ATOM 1592 C CA . ILE A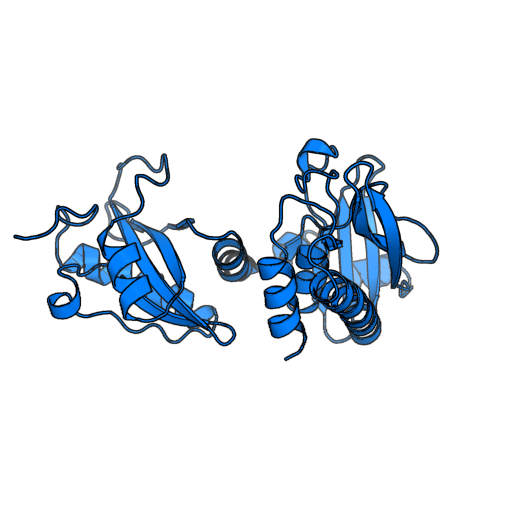 1 211 ? -10.299 2.328 -13.165 1.00 86.62 211 ILE A CA 1
ATOM 1593 C C . ILE A 1 211 ? -11.053 2.873 -11.954 1.00 86.62 211 ILE A C 1
ATOM 1595 O O . ILE A 1 211 ? -10.529 3.709 -11.219 1.00 86.62 211 ILE A O 1
ATOM 1599 N N . ASP A 1 212 ? -12.273 2.377 -11.762 1.00 82.94 212 ASP A N 1
ATOM 1600 C CA . ASP A 1 212 ? -13.125 2.740 -10.621 1.00 82.94 212 ASP A CA 1
ATOM 1601 C C . ASP A 1 212 ? -12.819 1.893 -9.376 1.00 82.94 212 ASP A C 1
ATOM 1603 O O . ASP A 1 212 ? -13.049 2.325 -8.250 1.00 82.94 212 ASP A O 1
ATOM 1607 N N . HIS A 1 213 ? -12.289 0.683 -9.588 1.00 84.88 213 HIS A N 1
ATOM 1608 C CA . HIS A 1 213 ? -11.925 -0.264 -8.540 1.00 84.88 213 HIS A CA 1
ATOM 1609 C C . HIS A 1 213 ? -10.537 -0.840 -8.790 1.00 84.88 213 HIS A C 1
ATOM 1611 O O . HIS A 1 213 ? -10.228 -1.287 -9.900 1.00 84.88 213 HIS A O 1
ATOM 1617 N N . GLY A 1 214 ? -9.727 -0.877 -7.739 1.00 89.50 214 GLY A N 1
ATOM 1618 C CA . GLY A 1 214 ? -8.400 -1.467 -7.767 1.00 89.50 214 GLY A CA 1
ATOM 1619 C C . GLY A 1 214 ? -8.425 -2.988 -7.945 1.00 89.50 214 GLY A C 1
ATOM 1620 O O . GLY A 1 214 ? -9.462 -3.656 -8.015 1.00 89.50 214 GLY A O 1
ATOM 1621 N N . VAL A 1 215 ? -7.232 -3.570 -8.006 1.00 93.00 215 VAL A N 1
ATOM 1622 C CA . VAL A 1 215 ? -7.047 -5.016 -7.921 1.00 93.00 215 VAL A CA 1
ATOM 1623 C C . VAL A 1 215 ? -7.269 -5.438 -6.478 1.00 93.00 215 VAL A C 1
ATOM 1625 O O . VAL A 1 215 ? -6.525 -5.023 -5.593 1.00 93.00 215 VAL A O 1
ATOM 1628 N N . ARG A 1 216 ? -8.260 -6.295 -6.236 1.00 91.94 216 ARG A N 1
ATOM 1629 C CA . ARG A 1 216 ? -8.447 -6.908 -4.918 1.00 91.94 216 ARG A CA 1
ATOM 1630 C C . ARG A 1 216 ? -7.507 -8.088 -4.772 1.00 91.94 216 ARG A C 1
ATOM 1632 O O . ARG A 1 216 ? -7.557 -9.013 -5.587 1.00 91.94 216 ARG A O 1
ATOM 1639 N N . VAL A 1 217 ? -6.670 -8.037 -3.751 1.00 91.94 217 VAL A N 1
ATOM 1640 C CA . VAL A 1 217 ? -5.598 -8.986 -3.480 1.00 91.94 217 VAL A CA 1
ATOM 1641 C C . VAL A 1 217 ? -5.908 -9.729 -2.194 1.00 91.94 217 VAL A C 1
ATOM 1643 O O . VAL A 1 217 ? -6.270 -9.123 -1.193 1.00 91.94 217 VAL A O 1
ATOM 1646 N N . PHE A 1 218 ? -5.751 -11.047 -2.234 1.00 89.88 218 PHE A N 1
ATOM 1647 C CA . PHE A 1 218 ? -6.030 -11.941 -1.116 1.00 89.88 218 PHE A CA 1
ATOM 1648 C C . PHE A 1 218 ? -4.859 -12.871 -0.923 1.00 89.88 218 PHE A C 1
ATOM 1650 O O . PHE A 1 218 ? -4.310 -13.362 -1.907 1.00 89.88 218 PHE A O 1
ATOM 1657 N N . HIS A 1 219 ? -4.540 -13.157 0.328 1.00 88.44 219 HIS A N 1
ATOM 1658 C CA . HIS A 1 219 ? -3.493 -14.095 0.700 1.00 88.44 219 HIS A CA 1
ATOM 1659 C C . HIS A 1 219 ? -4.147 -15.307 1.360 1.00 88.44 219 HIS A C 1
ATOM 1661 O O . HIS A 1 219 ? -4.949 -15.138 2.274 1.00 88.44 219 HIS A O 1
ATOM 1667 N N . ASP A 1 220 ? -3.812 -16.504 0.888 1.00 86.81 220 ASP A N 1
ATOM 1668 C CA . ASP A 1 220 ? -4.251 -17.784 1.455 1.00 86.81 220 ASP A CA 1
ATOM 1669 C C . ASP A 1 220 ? -3.065 -18.749 1.427 1.00 86.81 220 ASP A C 1
ATOM 1671 O O . ASP A 1 220 ? -2.659 -19.212 0.359 1.00 86.81 220 ASP A O 1
ATOM 1675 N N . ASP A 1 221 ? -2.458 -18.980 2.592 1.00 88.62 221 ASP A N 1
ATOM 1676 C CA . ASP A 1 221 ? -1.223 -19.750 2.757 1.00 88.62 221 ASP A CA 1
ATOM 1677 C C . ASP A 1 221 ? -0.134 -19.369 1.727 1.00 88.62 221 ASP A C 1
ATOM 1679 O O . ASP A 1 221 ? 0.458 -18.284 1.786 1.00 88.62 221 ASP A O 1
ATOM 1683 N N . GLU A 1 222 ? 0.116 -20.260 0.764 1.00 93.81 222 GLU A N 1
ATOM 1684 C CA . GLU A 1 222 ? 1.142 -20.166 -0.280 1.00 93.81 222 GLU A CA 1
ATOM 1685 C C . GLU A 1 222 ? 0.643 -19.504 -1.571 1.00 93.81 222 GLU A C 1
ATOM 1687 O O . GLU A 1 222 ? 1.350 -19.494 -2.585 1.00 93.81 222 GLU A O 1
ATOM 1692 N N . LEU A 1 223 ? -0.581 -18.978 -1.572 1.00 94.44 223 LEU A N 1
ATOM 1693 C CA . LEU A 1 223 ? -1.236 -18.448 -2.757 1.00 94.44 223 LEU A CA 1
ATOM 1694 C C . LEU A 1 223 ? -1.703 -17.008 -2.572 1.00 94.44 223 LEU A C 1
ATOM 1696 O O . LEU A 1 223 ? -2.107 -16.577 -1.494 1.00 94.44 223 LEU A O 1
ATOM 1700 N N . ILE A 1 224 ? -1.677 -16.273 -3.681 1.00 94.88 224 ILE A N 1
ATOM 1701 C CA . ILE A 1 224 ? -2.250 -14.936 -3.791 1.00 94.88 224 ILE A CA 1
ATOM 1702 C C . ILE A 1 224 ? -3.327 -14.950 -4.867 1.00 94.88 224 ILE A C 1
ATOM 1704 O O . ILE A 1 224 ? -3.060 -15.315 -6.009 1.00 94.88 224 ILE A O 1
ATOM 1708 N N . LEU A 1 225 ? -4.541 -14.523 -4.535 1.00 94.88 225 LEU A N 1
ATOM 1709 C CA . LEU A 1 225 ? -5.608 -14.314 -5.511 1.00 94.88 225 LEU A CA 1
ATOM 1710 C C . LEU A 1 225 ? -5.654 -12.839 -5.899 1.00 94.88 225 LEU A C 1
ATOM 1712 O O . LEU A 1 225 ? -5.657 -11.967 -5.035 1.00 94.88 225 LEU A O 1
ATOM 1716 N N . TRP A 1 226 ? -5.760 -12.557 -7.191 1.00 95.62 226 TRP A N 1
ATOM 1717 C CA . TRP A 1 226 ? -6.157 -11.249 -7.700 1.00 95.62 226 TRP A CA 1
ATOM 1718 C C . TRP A 1 226 ? -7.557 -11.327 -8.290 1.00 95.62 226 TRP A C 1
ATOM 1720 O O . TRP A 1 226 ? -7.817 -12.150 -9.168 1.00 95.62 226 TRP A O 1
ATOM 1730 N N . LYS A 1 227 ? -8.436 -10.410 -7.884 1.00 92.44 227 LYS A N 1
ATOM 1731 C CA . LYS A 1 227 ? -9.678 -10.082 -8.593 1.00 92.44 227 LYS A CA 1
ATOM 1732 C C . LYS A 1 227 ? -9.531 -8.681 -9.166 1.00 92.44 227 LYS A C 1
ATOM 1734 O O . LYS A 1 227 ? -9.563 -7.699 -8.429 1.00 92.44 227 LYS A O 1
ATOM 1739 N N . ALA A 1 228 ? -9.379 -8.596 -10.480 1.00 89.00 228 ALA A N 1
ATOM 1740 C CA . ALA A 1 228 ? -9.185 -7.333 -11.167 1.00 89.00 228 ALA A CA 1
ATOM 1741 C C . ALA A 1 228 ? -10.412 -6.951 -12.004 1.00 89.00 228 ALA A C 1
ATOM 1743 O O . ALA A 1 228 ? -10.918 -7.750 -12.803 1.00 89.00 228 ALA A O 1
ATOM 1744 N N . TYR A 1 229 ? -10.875 -5.715 -11.824 1.00 82.00 229 TYR A N 1
ATOM 1745 C CA . TYR A 1 229 ? -12.057 -5.154 -12.474 1.00 82.00 229 TYR A CA 1
ATOM 1746 C C . TYR A 1 229 ? -11.628 -4.164 -13.555 1.00 82.00 229 TYR A C 1
ATOM 1748 O O . TYR A 1 229 ? -11.670 -2.954 -13.378 1.00 82.00 229 TYR A O 1
ATOM 1756 N N . TYR A 1 230 ? -11.175 -4.688 -14.689 1.00 76.81 230 TYR A N 1
ATOM 1757 C CA . TYR A 1 230 ? -10.799 -3.846 -15.821 1.00 76.81 230 TYR A CA 1
ATOM 1758 C C . TYR A 1 230 ? -12.014 -3.545 -16.706 1.00 76.81 230 TYR A C 1
ATOM 1760 O O . TYR A 1 230 ? -12.956 -4.336 -16.770 1.00 76.81 230 TYR A O 1
ATOM 1768 N N . ALA A 1 231 ? -11.936 -2.483 -17.514 1.00 58.62 231 ALA A N 1
ATOM 1769 C CA . ALA A 1 231 ? -12.969 -2.128 -18.497 1.00 58.62 231 ALA A CA 1
ATOM 1770 C C . ALA A 1 231 ? -13.352 -3.276 -19.464 1.00 58.62 231 ALA A C 1
ATOM 1772 O O . ALA A 1 231 ? -14.464 -3.316 -19.981 1.00 58.62 231 ALA A O 1
ATOM 1773 N N . LYS A 1 232 ? -12.451 -4.245 -19.697 1.00 64.50 232 LYS A N 1
ATOM 1774 C CA . LYS A 1 232 ? -12.690 -5.432 -20.547 1.00 64.50 232 LYS A CA 1
ATOM 1775 C C . LYS A 1 232 ? -13.298 -6.632 -19.801 1.00 64.50 232 LYS A C 1
ATOM 1777 O O . LYS A 1 232 ? -13.330 -7.732 -20.349 1.00 64.50 232 LYS A O 1
ATOM 1782 N N . GLY A 1 233 ? -13.759 -6.439 -18.568 1.00 74.19 233 GLY A N 1
ATOM 1783 C CA . GLY A 1 233 ? -14.389 -7.462 -17.740 1.00 74.19 233 GLY A CA 1
ATOM 1784 C C . GLY A 1 233 ? -13.540 -7.905 -16.550 1.00 74.19 233 GLY A C 1
ATOM 1785 O O . GLY A 1 233 ? -12.403 -7.475 -16.348 1.00 74.19 233 GLY A O 1
ATOM 1786 N N . ARG A 1 234 ? -14.129 -8.794 -15.746 1.00 82.69 234 ARG A N 1
ATOM 1787 C CA . ARG A 1 234 ? -13.518 -9.332 -14.526 1.00 82.69 234 ARG A CA 1
ATOM 1788 C C . ARG A 1 234 ? -12.460 -10.372 -14.884 1.00 82.69 234 ARG A C 1
ATOM 1790 O O . ARG A 1 234 ? -12.770 -11.343 -15.575 1.00 82.69 234 ARG A O 1
ATOM 1797 N N . LYS A 1 235 ? -11.237 -10.192 -14.389 1.00 90.06 235 LYS A N 1
ATOM 1798 C CA . LYS A 1 235 ? -10.163 -11.190 -14.471 1.00 90.06 235 LYS A CA 1
ATOM 1799 C C . LYS A 1 235 ? -9.820 -11.696 -13.079 1.00 90.06 235 LYS A C 1
ATOM 1801 O O . LYS A 1 235 ? -9.845 -10.932 -12.115 1.00 90.06 235 LYS A O 1
ATOM 1806 N N . VAL A 1 236 ? -9.516 -12.985 -12.998 1.00 93.62 236 VAL A N 1
ATOM 1807 C CA . VAL A 1 236 ? -9.085 -13.635 -11.765 1.00 93.62 236 VAL A CA 1
ATOM 1808 C C . VAL A 1 236 ? -7.771 -14.343 -12.042 1.00 93.62 236 VAL A C 1
ATOM 1810 O O . VAL A 1 236 ? -7.677 -15.070 -13.030 1.00 93.62 236 VAL A O 1
ATOM 1813 N N . PHE A 1 237 ? -6.785 -14.120 -11.183 1.00 96.19 237 PHE A N 1
ATOM 1814 C CA . PHE A 1 237 ? -5.479 -14.766 -11.256 1.00 96.19 237 PHE A CA 1
ATOM 1815 C C . PHE A 1 237 ? -5.133 -15.361 -9.902 1.00 96.19 237 PHE A C 1
ATOM 1817 O O . PHE A 1 237 ? -5.526 -14.813 -8.875 1.00 96.19 237 PHE A O 1
ATOM 1824 N N . LEU A 1 238 ? -4.402 -16.466 -9.912 1.00 96.75 238 LEU A N 1
ATOM 1825 C CA . LEU A 1 238 ? -3.929 -17.134 -8.711 1.00 96.75 238 LEU A CA 1
ATOM 1826 C C . LEU A 1 238 ? -2.424 -17.288 -8.835 1.00 96.75 238 LEU A C 1
ATOM 1828 O O . LEU A 1 238 ? -1.971 -17.907 -9.782 1.00 96.75 238 LEU A O 1
ATOM 1832 N N . PHE A 1 239 ? -1.655 -16.742 -7.911 1.00 97.69 239 PHE A N 1
ATOM 1833 C CA . PHE A 1 239 ? -0.199 -16.754 -7.956 1.00 97.69 239 PHE A CA 1
ATOM 1834 C C . PHE A 1 239 ? 0.356 -17.599 -6.826 1.00 97.69 239 PHE A C 1
ATOM 1836 O O . PHE A 1 239 ? -0.235 -17.659 -5.749 1.00 97.69 239 PHE A O 1
ATOM 1843 N N . ASN A 1 240 ? 1.529 -18.189 -7.037 1.00 97.62 240 ASN A N 1
ATOM 1844 C CA . ASN A 1 240 ? 2.337 -18.649 -5.917 1.00 97.62 240 ASN A CA 1
ATOM 1845 C C . ASN A 1 240 ? 2.887 -17.426 -5.166 1.00 97.62 240 ASN A C 1
ATOM 1847 O O . ASN A 1 240 ? 3.523 -16.562 -5.770 1.00 97.62 240 ASN A O 1
ATOM 1851 N N . LYS A 1 241 ? 2.660 -17.362 -3.853 1.00 95.94 241 LYS A N 1
ATOM 1852 C CA . LYS A 1 241 ? 3.012 -16.223 -2.996 1.00 95.94 241 LYS A CA 1
ATOM 1853 C C . LYS A 1 241 ? 4.504 -15.898 -3.027 1.00 95.94 241 LYS A C 1
ATOM 1855 O O . LYS A 1 241 ? 4.875 -14.732 -3.153 1.00 95.94 241 LYS A O 1
ATOM 1860 N N . ASN A 1 242 ? 5.357 -16.921 -2.971 1.00 96.31 242 ASN A N 1
ATOM 1861 C CA . ASN A 1 242 ? 6.809 -16.741 -2.966 1.00 96.31 242 ASN A CA 1
ATOM 1862 C C . ASN A 1 242 ? 7.317 -16.237 -4.320 1.00 96.31 242 ASN A C 1
ATOM 1864 O O . ASN A 1 242 ? 8.106 -15.296 -4.358 1.00 96.31 242 ASN A O 1
ATOM 1868 N N . GLN A 1 243 ? 6.829 -16.808 -5.426 1.00 97.94 243 GLN A N 1
ATOM 1869 C CA . GLN A 1 243 ? 7.164 -16.348 -6.778 1.00 97.94 243 GLN A CA 1
ATOM 1870 C C . GLN A 1 243 ? 6.724 -14.894 -6.995 1.00 97.94 243 GLN A C 1
ATOM 1872 O O . GLN A 1 243 ? 7.531 -14.063 -7.406 1.00 97.94 243 GLN A O 1
ATOM 1877 N N . TYR A 1 244 ? 5.475 -14.582 -6.641 1.00 98.12 244 TYR A N 1
ATOM 1878 C CA . TYR A 1 244 ? 4.887 -13.249 -6.734 1.00 98.12 244 TYR A CA 1
ATOM 1879 C C . TYR A 1 244 ? 5.712 -12.200 -5.978 1.00 98.12 244 TYR A C 1
ATOM 1881 O O . TYR A 1 244 ? 6.125 -11.186 -6.543 1.00 98.12 244 TYR A O 1
ATOM 1889 N N . ARG A 1 245 ? 5.995 -12.467 -4.697 1.00 96.94 245 ARG A N 1
ATOM 1890 C CA . ARG A 1 245 ? 6.750 -11.557 -3.831 1.00 96.94 245 ARG A CA 1
ATOM 1891 C C . ARG A 1 245 ? 8.191 -11.392 -4.306 1.00 96.94 245 ARG A C 1
ATOM 1893 O O . ARG A 1 245 ? 8.675 -10.264 -4.366 1.00 96.94 245 ARG A O 1
ATOM 1900 N N . ALA A 1 246 ? 8.867 -12.485 -4.662 1.00 97.56 246 ALA A N 1
ATOM 1901 C CA . ALA A 1 246 ? 10.257 -12.442 -5.109 1.00 97.56 246 ALA A CA 1
ATOM 1902 C C . ALA A 1 246 ? 10.426 -11.619 -6.394 1.00 97.56 246 ALA A C 1
ATOM 1904 O O . ALA A 1 246 ? 11.353 -10.812 -6.483 1.00 97.56 246 ALA A O 1
ATOM 1905 N N . GLU A 1 247 ? 9.523 -11.786 -7.363 1.00 98.31 247 GLU A N 1
ATOM 1906 C CA . GLU A 1 247 ? 9.574 -11.053 -8.629 1.00 98.31 247 GLU A CA 1
ATOM 1907 C C . GLU A 1 247 ? 9.351 -9.548 -8.425 1.00 98.31 247 GLU A C 1
ATOM 1909 O O . GLU A 1 247 ? 10.147 -8.729 -8.896 1.00 98.31 247 GLU A O 1
ATOM 1914 N N . ILE A 1 248 ? 8.322 -9.176 -7.654 1.00 97.94 248 ILE A N 1
ATOM 1915 C CA . ILE A 1 248 ? 8.002 -7.771 -7.367 1.00 97.94 248 ILE A CA 1
ATOM 1916 C C . ILE A 1 248 ? 9.134 -7.100 -6.585 1.00 97.94 248 ILE A C 1
ATOM 1918 O O . ILE A 1 248 ? 9.584 -6.022 -6.973 1.00 97.94 248 ILE A O 1
ATOM 1922 N N . LEU A 1 249 ? 9.649 -7.737 -5.526 1.00 96.56 249 LEU A N 1
ATOM 1923 C CA . LEU A 1 249 ? 10.775 -7.196 -4.760 1.00 96.56 249 LEU A CA 1
ATOM 1924 C C . LEU A 1 249 ? 11.996 -6.997 -5.654 1.00 96.56 249 LEU A C 1
ATOM 1926 O O . LEU A 1 249 ? 12.556 -5.905 -5.712 1.00 96.56 249 LEU A O 1
ATOM 1930 N N . LYS A 1 250 ? 12.395 -8.016 -6.417 1.00 97.81 250 LYS A N 1
ATOM 1931 C CA . LYS A 1 250 ? 13.561 -7.921 -7.301 1.00 97.81 250 LYS A CA 1
ATOM 1932 C C . LYS A 1 250 ? 13.488 -6.692 -8.212 1.00 97.81 250 LYS A C 1
ATOM 1934 O O . LYS A 1 250 ? 14.484 -5.977 -8.347 1.00 97.81 250 LYS A O 1
ATOM 1939 N N . LYS A 1 251 ? 12.319 -6.445 -8.807 1.00 97.69 251 LYS A N 1
ATOM 1940 C CA . LYS A 1 251 ? 12.120 -5.402 -9.819 1.00 97.69 251 LYS A CA 1
ATOM 1941 C C . LYS A 1 251 ? 11.884 -4.018 -9.230 1.00 97.69 251 LYS A C 1
ATOM 1943 O O . LYS A 1 251 ? 12.506 -3.065 -9.692 1.00 97.69 251 LYS A O 1
ATOM 1948 N N . CYS A 1 252 ? 11.127 -3.899 -8.143 1.00 95.44 252 CYS A N 1
ATOM 1949 C CA . CYS A 1 252 ? 11.034 -2.638 -7.405 1.00 95.44 252 CYS A CA 1
ATOM 1950 C C . CYS A 1 252 ? 12.397 -2.220 -6.828 1.00 95.44 252 CYS A C 1
ATOM 1952 O O . CYS A 1 252 ? 12.756 -1.046 -6.883 1.00 95.44 252 CYS A O 1
ATOM 1954 N N . GLY A 1 253 ? 13.207 -3.170 -6.349 1.00 95.75 253 GLY A N 1
ATOM 1955 C CA . GLY A 1 253 ? 14.569 -2.891 -5.891 1.00 95.75 253 GLY A CA 1
ATOM 1956 C C . GLY A 1 253 ? 15.499 -2.414 -7.014 1.00 95.75 253 GLY A C 1
ATOM 1957 O O . GLY A 1 253 ? 16.380 -1.591 -6.773 1.00 95.75 253 GLY A O 1
ATOM 1958 N N . GLU A 1 254 ? 15.312 -2.908 -8.241 1.00 96.62 254 GLU A N 1
ATOM 1959 C CA . GLU A 1 254 ? 16.026 -2.435 -9.437 1.00 96.62 254 GLU A CA 1
ATOM 1960 C C . GLU A 1 254 ? 15.692 -0.968 -9.737 1.00 96.62 254 GLU A C 1
ATOM 1962 O O . GLU A 1 254 ? 16.604 -0.144 -9.815 1.00 96.62 254 GLU A O 1
ATOM 1967 N N . VAL A 1 255 ? 14.400 -0.632 -9.780 1.00 94.69 255 VAL A N 1
ATOM 1968 C CA . VAL A 1 255 ? 13.908 0.742 -9.972 1.00 94.69 255 VAL A CA 1
ATOM 1969 C C . VAL A 1 255 ? 14.420 1.685 -8.882 1.00 94.69 255 VAL A C 1
ATOM 1971 O O . VAL A 1 255 ? 14.832 2.805 -9.176 1.00 94.69 255 VAL A O 1
ATOM 1974 N N . ILE A 1 256 ? 14.455 1.230 -7.625 1.00 93.56 256 ILE A N 1
ATOM 1975 C CA . ILE A 1 256 ? 14.961 2.043 -6.514 1.00 93.56 256 ILE A CA 1
ATOM 1976 C C . ILE A 1 256 ? 16.444 2.364 -6.679 1.00 93.56 256 ILE A C 1
ATOM 1978 O O . ILE A 1 256 ? 16.839 3.520 -6.538 1.00 93.56 256 ILE A O 1
ATOM 1982 N N . ARG A 1 257 ? 17.266 1.358 -6.998 1.00 95.62 257 ARG A N 1
ATOM 1983 C CA . ARG A 1 257 ? 18.703 1.565 -7.232 1.00 95.62 257 ARG A CA 1
ATOM 1984 C C . ARG A 1 257 ? 18.948 2.494 -8.415 1.00 95.62 257 ARG A C 1
ATOM 1986 O O . ARG A 1 257 ? 19.839 3.333 -8.338 1.00 95.62 257 ARG A O 1
ATOM 1993 N N . PHE A 1 258 ? 18.153 2.360 -9.474 1.00 94.75 258 PHE A N 1
ATOM 1994 C CA . PHE A 1 258 ? 18.214 3.248 -10.628 1.00 94.75 258 PHE A CA 1
ATOM 1995 C C . PHE A 1 258 ? 17.912 4.702 -10.241 1.00 94.75 258 PHE A C 1
ATOM 1997 O O . PHE A 1 258 ? 18.714 5.585 -10.526 1.00 94.75 258 PHE A O 1
ATOM 2004 N N . ALA A 1 259 ? 16.817 4.958 -9.523 1.00 91.88 259 ALA A N 1
ATOM 2005 C CA . ALA A 1 259 ? 16.466 6.308 -9.082 1.00 91.88 259 ALA A CA 1
ATOM 2006 C C . ALA A 1 259 ? 17.537 6.939 -8.170 1.00 91.88 259 ALA A C 1
ATOM 2008 O O . ALA A 1 259 ? 17.751 8.145 -8.196 1.00 91.88 259 ALA A O 1
ATOM 2009 N N . GLN A 1 260 ? 18.251 6.129 -7.383 1.00 93.19 260 GLN A N 1
ATOM 2010 C CA . GLN A 1 260 ? 19.341 6.597 -6.516 1.00 93.19 260 GLN A CA 1
ATOM 2011 C C . GLN A 1 260 ? 20.648 6.879 -7.257 1.00 93.19 260 GLN A C 1
ATOM 2013 O O . GLN A 1 260 ? 21.519 7.547 -6.702 1.00 93.19 260 GLN A O 1
ATOM 2018 N N . SER A 1 261 ? 20.829 6.354 -8.470 1.00 95.00 261 SER A N 1
ATOM 2019 C CA . SER A 1 261 ? 22.111 6.443 -9.169 1.00 95.00 261 SER A CA 1
ATOM 2020 C C . SER A 1 261 ? 22.318 7.760 -9.922 1.00 95.00 261 SER A C 1
ATOM 2022 O O . SER A 1 261 ? 23.397 7.957 -10.475 1.00 95.00 261 SER A O 1
ATOM 2024 N N . GLY A 1 262 ? 21.317 8.644 -9.985 1.00 91.75 262 GLY A N 1
ATOM 2025 C CA . GLY A 1 262 ? 21.428 9.916 -10.695 1.00 91.75 262 GLY A CA 1
ATOM 2026 C C . GLY A 1 262 ? 20.334 10.915 -10.328 1.00 91.75 262 GLY A C 1
ATOM 2027 O O . GLY A 1 262 ? 19.178 10.550 -10.154 1.00 91.75 262 GLY A O 1
ATOM 2028 N N . GLU A 1 263 ? 20.691 12.198 -10.263 1.00 86.50 263 GLU A N 1
ATOM 2029 C CA . GLU A 1 263 ? 19.763 13.294 -9.923 1.00 86.50 263 GLU A CA 1
ATOM 2030 C C . GLU A 1 263 ? 18.675 13.525 -10.988 1.00 86.50 263 GLU A C 1
ATOM 2032 O O . GLU A 1 263 ? 17.651 14.147 -10.715 1.00 86.50 263 GLU A O 1
ATOM 2037 N N . SER A 1 264 ? 18.879 13.011 -12.204 1.00 89.69 264 SER A N 1
ATOM 2038 C CA . SER A 1 264 ? 17.924 13.080 -13.320 1.00 89.69 264 SER A CA 1
ATOM 2039 C C . SER A 1 264 ? 17.280 11.724 -13.631 1.00 89.69 264 SER A C 1
ATOM 2041 O O . SER A 1 264 ? 16.824 11.500 -14.753 1.00 89.69 264 SER A O 1
ATOM 2043 N N . HIS A 1 265 ? 17.267 10.802 -12.663 1.00 91.38 265 HIS A N 1
ATOM 2044 C CA . HIS A 1 265 ? 16.581 9.518 -12.774 1.00 91.38 265 HIS A CA 1
ATOM 2045 C C . HIS A 1 265 ? 15.220 9.572 -12.079 1.00 91.38 265 HIS A C 1
ATOM 2047 O O . HIS A 1 265 ? 15.109 9.925 -10.906 1.00 91.38 265 HIS A O 1
ATOM 2053 N N . TYR A 1 266 ? 14.176 9.198 -12.811 1.00 89.31 266 TYR A N 1
ATOM 2054 C CA . TYR A 1 266 ? 12.790 9.278 -12.362 1.00 89.31 266 TYR A CA 1
ATOM 2055 C C . TYR A 1 266 ? 12.135 7.901 -12.338 1.00 89.31 266 TYR A C 1
ATOM 2057 O O . TYR A 1 266 ? 12.576 6.973 -13.015 1.00 89.31 266 TYR A O 1
ATOM 2065 N N . VAL A 1 267 ? 11.044 7.786 -11.583 1.00 89.44 267 VAL A N 1
ATOM 2066 C CA . VAL A 1 267 ? 10.224 6.574 -11.511 1.00 89.44 267 VAL A CA 1
ATOM 2067 C C . VAL A 1 267 ? 8.793 6.918 -11.891 1.00 89.44 267 VAL A C 1
ATOM 2069 O O . VAL A 1 267 ? 8.239 7.901 -11.401 1.00 89.44 267 VAL A O 1
ATOM 2072 N N . SER A 1 268 ? 8.205 6.108 -12.766 1.00 87.06 268 SER A N 1
ATOM 2073 C CA . SER A 1 268 ? 6.793 6.206 -13.124 1.00 87.06 268 SER A CA 1
ATOM 2074 C C . SER A 1 268 ? 5.924 5.446 -12.107 1.00 87.06 268 SER A C 1
ATOM 2076 O O . SER A 1 268 ? 6.314 4.346 -11.704 1.00 87.06 268 SER A O 1
ATOM 2078 N N . PRO A 1 269 ? 4.746 5.971 -11.713 1.00 84.88 269 PRO A N 1
ATOM 2079 C CA . PRO A 1 269 ? 4.191 7.281 -12.067 1.00 84.88 269 PRO A CA 1
ATOM 2080 C C . PRO A 1 269 ? 4.805 8.440 -11.259 1.00 84.88 269 PRO A C 1
ATOM 2082 O O . PRO A 1 269 ? 5.104 8.303 -10.076 1.00 84.88 269 PRO A O 1
ATOM 2085 N N . PHE A 1 270 ? 4.896 9.627 -11.872 1.00 69.44 270 PHE A N 1
ATOM 2086 C CA . PHE A 1 270 ? 5.581 10.796 -11.293 1.00 69.44 270 PHE A CA 1
ATOM 2087 C C . PHE A 1 270 ? 4.963 11.345 -9.993 1.00 69.44 270 PHE A C 1
ATOM 2089 O O . PHE A 1 270 ? 5.656 12.029 -9.242 1.00 69.44 270 PHE A O 1
ATOM 2096 N N . ASN A 1 271 ? 3.668 11.112 -9.728 1.00 51.56 271 ASN A N 1
ATOM 2097 C CA . ASN A 1 271 ? 2.986 11.745 -8.589 1.00 51.56 271 ASN A CA 1
ATOM 2098 C C . ASN A 1 271 ? 3.231 11.046 -7.241 1.00 51.56 271 ASN A C 1
ATOM 2100 O O . ASN A 1 271 ? 2.964 11.651 -6.203 1.00 51.56 271 ASN A O 1
ATOM 2104 N N . ARG A 1 272 ? 3.748 9.808 -7.239 1.00 58.34 272 ARG A N 1
ATOM 2105 C CA . ARG A 1 272 ? 4.041 9.063 -6.010 1.00 58.34 272 ARG A CA 1
ATOM 2106 C C . ARG A 1 272 ? 5.536 9.108 -5.759 1.00 58.34 272 ARG A C 1
ATOM 2108 O O . ARG A 1 272 ? 6.331 8.557 -6.514 1.00 58.34 272 ARG A O 1
ATOM 2115 N N . GLN A 1 273 ? 5.911 9.847 -4.719 1.00 67.44 273 GLN A N 1
ATOM 2116 C CA . GLN A 1 273 ? 7.297 10.206 -4.446 1.00 67.44 273 GLN A CA 1
ATOM 2117 C C . GLN A 1 273 ? 8.178 8.961 -4.332 1.00 67.44 273 GLN A C 1
ATOM 2119 O O . GLN A 1 273 ? 7.808 7.978 -3.701 1.00 67.44 273 GLN A O 1
ATOM 2124 N N . PHE A 1 274 ? 9.391 9.025 -4.874 1.00 81.50 274 PHE A N 1
ATOM 2125 C CA . PHE A 1 274 ? 10.401 7.976 -4.731 1.00 81.50 274 PHE A CA 1
ATOM 2126 C C . PHE A 1 274 ? 10.587 7.499 -3.269 1.00 81.50 274 PHE A C 1
ATOM 2128 O O . PHE A 1 274 ? 10.824 6.316 -3.017 1.00 81.50 274 PHE A O 1
ATOM 2135 N N . ALA A 1 275 ? 10.398 8.399 -2.298 1.00 78.56 275 ALA A N 1
ATOM 2136 C CA . ALA A 1 275 ? 10.371 8.084 -0.870 1.00 78.56 275 ALA A CA 1
ATOM 2137 C C . ALA A 1 275 ? 9.327 7.007 -0.502 1.00 78.56 275 ALA A C 1
ATOM 2139 O O . ALA A 1 275 ? 9.658 6.066 0.218 1.00 78.56 275 ALA A O 1
ATOM 2140 N N . TYR A 1 276 ? 8.118 7.098 -1.061 1.00 79.06 276 TYR A N 1
ATOM 2141 C CA . TYR A 1 276 ? 6.999 6.172 -0.852 1.00 79.06 276 TYR A CA 1
ATOM 2142 C C . TYR A 1 276 ? 7.319 4.762 -1.368 1.00 79.06 276 TYR A C 1
ATOM 2144 O O . TYR A 1 276 ? 7.133 3.758 -0.675 1.00 79.06 276 TYR A O 1
ATOM 2152 N N . LEU A 1 277 ? 7.895 4.674 -2.574 1.00 85.56 277 LEU A N 1
ATOM 2153 C CA . LEU A 1 277 ? 8.370 3.405 -3.129 1.00 85.56 277 LEU A CA 1
ATOM 2154 C C . LEU A 1 277 ? 9.484 2.799 -2.264 1.00 85.56 277 LEU A C 1
ATOM 2156 O O . LEU A 1 277 ? 9.438 1.611 -1.942 1.00 85.56 277 LEU A O 1
ATOM 2160 N N . ARG A 1 278 ? 10.465 3.610 -1.848 1.00 86.00 278 ARG A N 1
ATOM 2161 C CA . ARG A 1 278 ? 11.573 3.159 -0.993 1.00 86.00 278 ARG A CA 1
ATOM 2162 C C . ARG A 1 278 ? 11.070 2.602 0.338 1.00 86.00 278 ARG A C 1
ATOM 2164 O O . ARG A 1 278 ? 11.547 1.559 0.777 1.00 86.00 278 ARG A O 1
ATOM 2171 N N . LYS A 1 279 ? 10.105 3.275 0.957 1.00 79.56 279 LYS A N 1
ATOM 2172 C CA . LYS A 1 279 ? 9.504 2.860 2.224 1.00 79.56 279 LYS A CA 1
ATOM 2173 C C . LYS A 1 279 ? 8.705 1.566 2.083 1.00 79.56 279 LYS A C 1
ATOM 2175 O O . LYS A 1 279 ? 8.951 0.613 2.820 1.00 79.56 279 LYS A O 1
ATOM 2180 N N . SER A 1 280 ? 7.843 1.489 1.066 1.00 80.25 280 SER A N 1
ATOM 2181 C CA . SER A 1 280 ? 7.099 0.265 0.731 1.00 80.25 280 SER A CA 1
ATOM 2182 C C . SER A 1 280 ? 8.049 -0.924 0.528 1.00 80.25 280 SER A C 1
ATOM 2184 O O . SER A 1 280 ? 7.751 -2.043 0.936 1.00 80.25 280 SER A O 1
ATOM 2186 N N . TYR A 1 281 ? 9.228 -0.681 -0.053 1.00 87.00 281 TYR A N 1
ATOM 2187 C CA . TYR A 1 281 ? 10.252 -1.703 -0.254 1.00 87.00 281 TYR A CA 1
ATOM 2188 C C . TYR A 1 281 ? 10.915 -2.166 1.031 1.00 87.00 281 TYR A C 1
ATOM 2190 O O . TYR A 1 281 ? 11.135 -3.363 1.193 1.00 87.00 281 TYR A O 1
ATOM 2198 N N . GLN A 1 282 ? 11.216 -1.249 1.947 1.00 81.62 282 GLN A N 1
ATOM 2199 C CA . GLN A 1 282 ? 11.757 -1.602 3.257 1.00 81.62 282 GLN A CA 1
ATOM 2200 C C . GLN A 1 282 ? 10.772 -2.488 4.021 1.00 81.62 282 GLN A C 1
ATOM 2202 O O . GLN A 1 282 ? 11.160 -3.566 4.456 1.00 81.62 282 GLN A O 1
ATOM 2207 N N . MET A 1 283 ? 9.495 -2.099 4.081 1.00 74.94 283 MET A N 1
ATOM 2208 C CA . MET A 1 283 ? 8.447 -2.886 4.741 1.00 74.94 283 MET A CA 1
ATOM 2209 C C . MET A 1 283 ? 8.266 -4.265 4.098 1.00 74.94 283 MET A C 1
ATOM 2211 O O . MET A 1 283 ? 8.172 -5.268 4.795 1.00 74.94 283 MET A O 1
ATOM 2215 N N . ALA A 1 284 ? 8.264 -4.335 2.765 1.00 77.00 284 ALA A N 1
ATOM 2216 C CA . ALA A 1 284 ? 8.135 -5.594 2.043 1.00 77.00 284 ALA A CA 1
ATOM 2217 C C . ALA A 1 284 ? 9.415 -6.450 2.042 1.00 77.00 284 ALA A C 1
ATOM 2219 O O . ALA A 1 284 ? 9.367 -7.571 1.550 1.00 77.00 284 ALA A O 1
ATOM 2220 N N . SER A 1 285 ? 10.549 -5.956 2.546 1.00 79.94 285 SER A N 1
ATOM 2221 C CA . SER A 1 285 ? 11.808 -6.719 2.620 1.00 79.94 285 SER A CA 1
ATOM 2222 C C . SER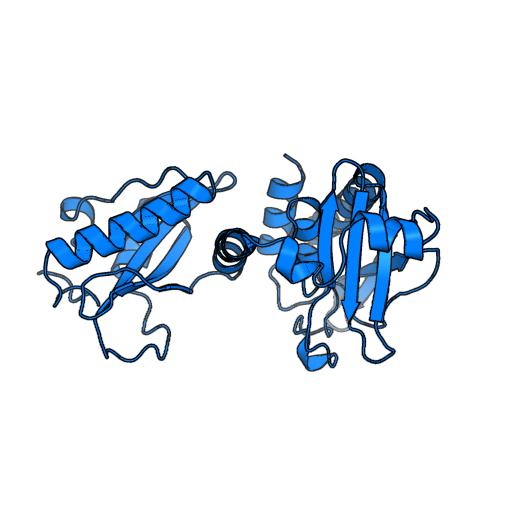 A 1 285 ? 12.077 -7.331 3.997 1.00 79.94 285 SER A C 1
ATOM 2224 O O . SER A 1 285 ? 13.007 -8.130 4.115 1.00 79.94 285 SER A O 1
ATOM 2226 N N . LEU A 1 286 ? 11.294 -6.948 5.011 1.00 71.19 286 LEU A N 1
ATOM 2227 C CA . LEU A 1 286 ? 11.259 -7.592 6.328 1.00 71.19 286 LEU A CA 1
ATOM 2228 C C . LEU A 1 286 ? 10.544 -8.949 6.237 1.00 71.19 286 LEU A C 1
ATOM 2230 O O . LEU A 1 286 ? 10.983 -9.867 6.962 1.00 71.19 286 LEU A O 1
#

Secondary structure (DSSP, 8-state):
-----TTTTS-HHHHHHHHHHHHHHHHHTT---EEPPHHHHS-SSEEEEEETTEEEEEEEEEEETT-------PPPHHHHHHHHHTT-EEEEEEEEE-TTS---EEEEESSHHHHHHHHHHHT--HHHHHTTS-HHHHHHHTTT--BPEEEEEEEEEETTTEEEEEEEEEETTB-SSSSEE-HHHHHHTTTS-EEE--EE-TTS-SGGGT-SS-EEEEEETTEEEEEEEETTEEEEEEEEHHHHHHHHHHHHHHHHHHHHT-TTEEESSTTS-HHHHHHHHHHHH-

pLDDT: mean 84.38, std 13.43, range [43.5, 98.31]

Foldseek 3Di:
DQDDDLCPPPDPVLLVLLQVVVCVLCVVLVWRWDQDDCVPQSDRQWIWTDDLRFIEIEGEREAEAPPDPDDPPDDDPSQVVVCVVVVHHGWYKYFYAHPVRDGPDIDTGHPVVVRVSSVLVVVPPPVVLQPPDDPVVLCVVCVVDAKAKAKDWDWDQDPVGFIEIFIAIDINNHRPDPATAPLLQLLLLLPGFDFGLRGPHLLSHNVVVVAPTGWGWDDDPQKIWTFGQDPVGTDIHIHGSVSSLVNSLVVLVVLLVQPVPDPRYHYTSRNQDSVSSVSSSSSSVD

Sequence (286 aa):
MALDHPNSHLSKDIVERGLDAAAGAFRRCGINPLTIPESQFGCNSLLYGEFGGFYAVVYVRITVGGEEESGTGPVPEVLNEAASDLFAEPYVIRVHIDEAGHVPKLTYFGYDEFIEDVSAEVAENNADLIEPRTFSDYQRMLKGHVSELLVEVDYEECGSGGTLAELRLKVDGRVPFAGTIDAAALLRSTTVGCEYNIFTCSCGYAGCAGIDHGVRVFHDDELILWKAYYAKGRKVFLFNKNQYRAEILKKCGEVIRFAQSGESHYVSPFNRQFAYLRKSYQMASL